Protein AF-A0A3D9GPX0-F1 (afdb_monomer)

Organism: NCBI:txid262006

Radius of gyration: 25.09 Å; Cα contacts (8 Å, |Δi|>4): 390; chains: 1; bounding box: 46×53×92 Å

Structure (mmCIF, N/CA/C/O backbone):
data_AF-A0A3D9GPX0-F1
#
_entry.id   AF-A0A3D9GPX0-F1
#
loop_
_atom_site.group_PDB
_atom_site.id
_atom_site.type_symbol
_atom_site.label_atom_id
_atom_site.label_alt_id
_atom_site.label_comp_id
_atom_site.label_asym_id
_atom_site.label_entity_id
_atom_site.label_seq_id
_atom_site.pdbx_PDB_ins_code
_atom_site.Cartn_x
_atom_site.Cartn_y
_atom_site.Cartn_z
_atom_site.occupancy
_atom_site.B_iso_or_equiv
_atom_site.auth_seq_id
_atom_site.auth_comp_id
_atom_site.auth_asym_id
_atom_site.auth_atom_id
_atom_site.pdbx_PDB_model_num
ATOM 1 N N . MET A 1 1 ? 17.347 -30.492 61.411 1.00 51.06 1 MET A N 1
ATOM 2 C CA . MET A 1 1 ? 16.318 -29.444 61.193 1.00 51.06 1 MET A CA 1
ATOM 3 C C . MET A 1 1 ? 16.738 -28.3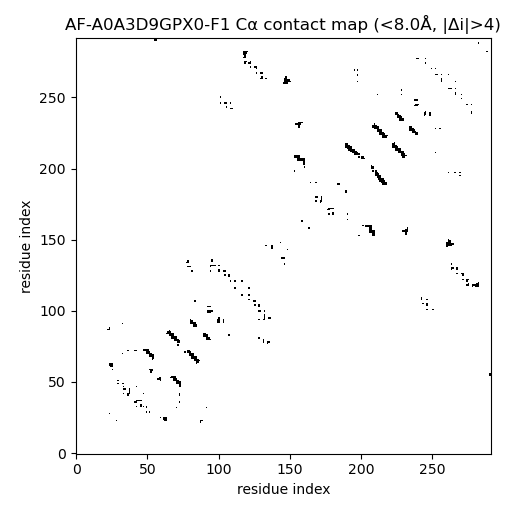78 60.176 1.00 51.06 1 MET A C 1
ATOM 5 O O . MET A 1 1 ? 15.926 -28.039 59.331 1.00 51.06 1 MET A O 1
ATOM 9 N N . ARG A 1 2 ? 17.998 -27.913 60.165 1.00 48.94 2 ARG A N 1
ATOM 10 C CA . ARG A 1 2 ? 18.495 -26.894 59.214 1.00 48.94 2 ARG A CA 1
ATOM 11 C C . ARG A 1 2 ? 18.436 -27.303 57.726 1.00 48.94 2 ARG A C 1
ATOM 13 O O . ARG A 1 2 ? 18.126 -26.471 56.885 1.00 48.94 2 ARG A O 1
ATOM 20 N N . ASN A 1 3 ? 18.632 -28.589 57.421 1.00 51.72 3 ASN A N 1
ATOM 21 C CA . ASN A 1 3 ? 18.597 -29.089 56.037 1.00 51.72 3 ASN A CA 1
ATOM 22 C C . ASN A 1 3 ? 17.173 -29.290 55.484 1.00 51.72 3 ASN A C 1
ATOM 24 O O . ASN A 1 3 ? 16.988 -29.265 54.275 1.00 51.72 3 ASN A O 1
ATOM 28 N N . VAL A 1 4 ? 16.163 -29.436 56.351 1.00 60.34 4 VAL A N 1
ATOM 29 C CA . VAL A 1 4 ? 14.755 -29.575 55.926 1.00 60.34 4 VAL A CA 1
ATOM 30 C C . VAL A 1 4 ? 14.172 -28.209 55.548 1.00 60.34 4 VAL A C 1
ATOM 32 O O . VAL A 1 4 ? 13.432 -28.101 54.578 1.00 60.34 4 VAL A O 1
ATOM 35 N N . LEU A 1 5 ? 14.580 -27.147 56.251 1.00 54.69 5 LEU A N 1
ATOM 36 C CA . LEU A 1 5 ? 14.163 -25.774 55.954 1.00 54.69 5 LEU A CA 1
ATOM 37 C C . LEU A 1 5 ? 14.708 -25.277 54.599 1.00 54.69 5 LEU A C 1
ATOM 39 O O . LEU A 1 5 ? 14.003 -24.601 53.859 1.00 54.69 5 LEU A O 1
ATOM 43 N N . LEU A 1 6 ? 15.943 -25.660 54.252 1.00 55.78 6 LEU A N 1
ATOM 44 C CA . LEU A 1 6 ? 16.579 -25.321 52.971 1.00 55.78 6 LEU A CA 1
ATOM 45 C C . LEU A 1 6 ? 15.892 -25.991 51.770 1.00 55.78 6 LEU A C 1
ATOM 47 O O . LEU A 1 6 ? 15.768 -25.371 50.718 1.00 55.78 6 LEU A O 1
ATOM 51 N N . LEU A 1 7 ? 15.394 -27.218 51.940 1.00 57.00 7 LEU A N 1
ATOM 52 C CA . LEU A 1 7 ? 14.657 -27.940 50.898 1.00 57.00 7 LEU A CA 1
ATOM 53 C C . LEU A 1 7 ? 13.274 -27.332 50.627 1.00 57.00 7 LEU A C 1
ATOM 55 O O . LEU A 1 7 ? 12.848 -27.287 49.479 1.00 57.00 7 LEU A O 1
ATOM 59 N N . ILE A 1 8 ? 12.601 -26.806 51.655 1.00 59.69 8 ILE A N 1
ATOM 60 C CA . ILE A 1 8 ? 11.295 -26.147 51.501 1.00 59.69 8 ILE A CA 1
ATOM 61 C C . ILE A 1 8 ? 11.438 -24.812 50.751 1.00 59.69 8 ILE A C 1
ATOM 63 O O . ILE A 1 8 ? 10.638 -24.532 49.867 1.00 59.69 8 ILE A O 1
ATOM 67 N N . ILE A 1 9 ? 12.488 -24.029 51.028 1.00 58.88 9 ILE A N 1
ATOM 68 C CA . ILE A 1 9 ? 12.735 -22.737 50.357 1.00 58.88 9 ILE A CA 1
ATOM 69 C C . ILE A 1 9 ? 13.106 -22.923 48.872 1.00 58.88 9 ILE A C 1
ATOM 71 O O . ILE A 1 9 ? 12.697 -22.125 48.034 1.00 58.88 9 ILE A O 1
ATOM 75 N N . LEU A 1 10 ? 13.824 -23.999 48.528 1.00 55.12 10 LEU A N 1
ATOM 76 C CA . LEU A 1 10 ? 14.151 -24.354 47.136 1.00 55.12 10 LEU A CA 1
ATOM 77 C C . LEU A 1 10 ? 12.957 -24.930 46.354 1.00 55.12 10 LEU A C 1
ATOM 79 O O . LEU A 1 10 ? 12.910 -24.827 45.128 1.00 55.12 10 LEU A O 1
ATOM 83 N N . LEU A 1 11 ? 11.983 -25.530 47.045 1.00 52.97 11 LEU A N 1
ATOM 84 C CA . LEU A 1 11 ? 10.751 -26.024 46.427 1.00 52.97 11 LEU A CA 1
ATOM 85 C C . LEU A 1 11 ? 9.731 -24.903 46.186 1.00 52.97 11 LEU A C 1
ATOM 87 O O . LEU A 1 11 ? 8.991 -24.970 45.207 1.00 52.97 11 LEU A O 1
ATOM 91 N N . THR A 1 12 ? 9.708 -23.850 47.009 1.00 53.69 12 THR A N 1
ATOM 92 C CA . THR A 1 12 ? 8.801 -22.710 46.792 1.00 53.69 12 THR A CA 1
ATOM 93 C C . THR A 1 12 ? 9.329 -21.678 45.793 1.00 53.69 12 THR A C 1
ATOM 95 O O . THR A 1 12 ? 8.528 -20.936 45.231 1.00 53.69 12 THR A O 1
ATOM 98 N N . SER A 1 13 ? 10.633 -21.655 45.492 1.00 48.34 13 SER A N 1
ATOM 99 C CA . SER A 1 13 ? 11.219 -20.736 44.500 1.00 48.34 13 SER A CA 1
ATOM 100 C C . SER A 1 13 ? 10.924 -21.095 43.036 1.00 48.34 13 SER A C 1
ATOM 102 O O . SER A 1 13 ? 11.226 -20.298 42.154 1.00 48.34 13 SER A O 1
ATOM 104 N N . ASN A 1 14 ? 10.325 -22.262 42.768 1.00 44.81 14 ASN A N 1
ATOM 105 C CA . ASN A 1 14 ? 9.859 -22.662 41.431 1.00 44.81 14 ASN A CA 1
ATOM 106 C C . ASN A 1 14 ? 8.365 -22.396 41.197 1.00 44.81 14 ASN A C 1
ATOM 108 O O . ASN A 1 14 ? 7.861 -22.668 40.110 1.00 44.81 14 ASN A O 1
ATOM 112 N N . PHE A 1 15 ? 7.658 -21.812 42.168 1.00 44.72 15 PHE A N 1
ATOM 113 C CA . PHE A 1 15 ? 6.409 -21.123 41.866 1.00 44.72 15 PHE A CA 1
ATOM 114 C C . PHE A 1 15 ? 6.764 -19.760 41.280 1.00 44.72 15 PHE A C 1
ATOM 116 O O . PHE A 1 15 ? 6.612 -18.719 41.919 1.00 44.72 15 PHE A O 1
ATOM 123 N N . SER A 1 16 ? 7.236 -19.763 40.032 1.00 40.22 16 SER A N 1
ATOM 124 C CA . SER A 1 16 ? 6.915 -18.656 39.146 1.00 40.22 16 SER A CA 1
ATOM 125 C C . SER A 1 16 ? 5.400 -18.542 39.216 1.00 40.22 16 SER A C 1
ATOM 127 O O . SER A 1 16 ? 4.694 -19.424 38.730 1.00 40.22 16 SER A O 1
ATOM 129 N N . PHE A 1 17 ? 4.904 -17.520 39.919 1.00 41.50 17 PHE A N 1
ATOM 130 C CA . PHE A 1 17 ? 3.541 -17.060 39.734 1.00 41.50 17 PHE A CA 1
ATOM 131 C C . PHE A 1 17 ? 3.381 -16.969 38.222 1.00 41.50 17 PHE A C 1
ATOM 133 O O . PHE A 1 17 ? 4.021 -16.137 37.577 1.00 41.50 17 PHE A O 1
ATOM 140 N N . CYS A 1 18 ? 2.623 -17.902 37.652 1.00 40.28 18 CYS A N 1
ATOM 141 C CA . CYS A 1 18 ? 2.103 -17.747 36.317 1.00 40.28 18 CYS A CA 1
ATOM 142 C C . CYS A 1 18 ? 1.223 -16.511 36.463 1.00 40.28 18 CYS A C 1
ATOM 144 O O . CYS A 1 18 ? 0.115 -16.592 36.986 1.00 40.28 18 CYS A O 1
ATOM 146 N N . GLN A 1 19 ? 1.789 -15.338 36.179 1.00 39.53 19 GLN A N 1
ATOM 147 C CA . GLN A 1 19 ? 1.001 -14.157 35.916 1.00 39.53 19 GLN A CA 1
ATOM 148 C C . GLN A 1 19 ? 0.174 -14.577 34.709 1.00 39.53 19 GLN A C 1
ATOM 150 O O . GLN A 1 19 ? 0.683 -14.601 33.588 1.00 39.53 19 GLN A O 1
ATOM 155 N N . GLU A 1 20 ? -1.051 -15.044 34.961 1.00 44.72 20 GLU A N 1
ATOM 156 C CA . GLU A 1 20 ? -2.069 -15.096 33.929 1.00 44.72 20 GLU A CA 1
ATOM 157 C C . GLU A 1 20 ? -2.062 -13.695 33.340 1.00 44.72 20 GLU A C 1
ATOM 159 O O . GLU A 1 20 ? -2.362 -12.714 34.022 1.00 44.72 20 GLU A O 1
ATOM 164 N N . THR A 1 21 ? -1.559 -13.590 32.114 1.00 57.44 21 THR A N 1
ATOM 165 C CA . THR A 1 21 ? -1.609 -12.341 31.377 1.00 57.44 21 THR A CA 1
ATOM 166 C C . THR A 1 21 ? -3.083 -12.004 31.289 1.00 57.44 21 THR A C 1
ATOM 168 O O . THR A 1 21 ? -3.866 -12.792 30.757 1.00 57.44 21 THR A O 1
ATOM 171 N N . GLU A 1 22 ? -3.475 -10.895 31.918 1.00 66.62 22 GLU A N 1
ATOM 172 C CA . GLU A 1 22 ? -4.870 -10.482 31.962 1.00 66.62 22 GLU A CA 1
ATOM 173 C C . GLU A 1 22 ? -5.411 -10.494 30.531 1.00 66.62 22 GLU A C 1
ATOM 175 O O . GLU A 1 22 ? -4.808 -9.936 29.608 1.00 66.62 22 GLU A O 1
ATOM 180 N N . LYS A 1 23 ? -6.486 -11.252 30.314 1.00 75.00 23 LYS A N 1
ATOM 181 C CA . LYS A 1 23 ? -7.016 -11.458 28.972 1.00 75.00 23 LYS A CA 1
ATOM 182 C C . LYS A 1 23 ? -7.513 -10.113 28.437 1.00 75.00 23 LYS A C 1
ATOM 184 O O . LYS A 1 23 ? -8.345 -9.475 29.076 1.00 75.00 23 LYS A O 1
ATOM 189 N N . LEU A 1 24 ? -7.036 -9.692 27.269 1.00 83.00 24 LEU A N 1
ATOM 190 C CA . LEU A 1 24 ? -7.489 -8.491 26.583 1.00 83.00 24 LEU A CA 1
ATOM 191 C C . LEU A 1 24 ? -8.995 -8.611 26.323 1.00 83.00 24 LEU A C 1
ATOM 193 O O . LEU A 1 24 ? -9.454 -9.499 25.599 1.00 83.00 24 LEU A O 1
ATOM 197 N N . THR A 1 25 ? -9.768 -7.712 26.924 1.00 86.25 25 THR A N 1
ATOM 198 C CA . THR A 1 25 ? -11.221 -7.654 26.761 1.00 86.25 25 THR A CA 1
ATOM 199 C C . THR A 1 25 ? -11.598 -6.547 25.784 1.00 86.25 25 THR A C 1
ATOM 201 O O . THR A 1 25 ? -10.845 -5.599 25.562 1.00 86.25 25 THR A O 1
ATOM 204 N N . VAL A 1 26 ? -12.801 -6.631 25.213 1.00 86.00 26 VAL A N 1
ATOM 205 C CA . VAL A 1 26 ? -13.345 -5.554 24.369 1.00 86.00 26 VAL A CA 1
ATOM 206 C C . VAL A 1 26 ? -13.406 -4.225 25.127 1.00 86.00 26 VAL A C 1
ATOM 208 O O . VAL A 1 26 ? -13.148 -3.176 24.542 1.00 86.00 26 VAL A O 1
ATOM 211 N N . GLU A 1 27 ? -13.750 -4.255 26.415 1.00 86.00 27 GLU A N 1
ATOM 212 C CA . GLU A 1 27 ? -13.875 -3.042 27.224 1.00 86.00 27 GLU A CA 1
ATOM 213 C C . GLU A 1 27 ? -12.513 -2.433 27.561 1.00 86.00 27 GLU A C 1
ATOM 215 O O . GLU A 1 27 ? -12.351 -1.226 27.389 1.00 86.00 27 GLU A O 1
ATOM 220 N N . SER A 1 28 ? -11.513 -3.242 27.937 1.00 87.69 28 SER A N 1
ATOM 221 C CA . SER A 1 28 ? -10.156 -2.725 28.153 1.00 87.69 28 SER A CA 1
ATOM 222 C C . SER A 1 28 ? -9.570 -2.145 26.867 1.00 87.69 28 SER A C 1
ATOM 224 O O . SER A 1 28 ? -9.041 -1.039 26.889 1.00 87.69 28 SER A O 1
ATOM 226 N N . LEU A 1 29 ? -9.779 -2.801 25.719 1.00 90.94 29 LEU A N 1
ATOM 227 C CA . LEU A 1 29 ? -9.374 -2.245 24.430 1.00 90.94 29 LEU A CA 1
ATOM 228 C C . LEU A 1 29 ? -10.078 -0.911 24.137 1.00 90.94 29 LEU A C 1
ATOM 230 O O . LEU A 1 29 ? -9.434 0.047 23.730 1.00 90.94 29 LEU A O 1
ATOM 234 N N . LYS A 1 30 ? -11.394 -0.799 24.349 1.00 90.12 30 LYS A N 1
ATOM 235 C CA . LYS A 1 30 ? -12.121 0.458 24.091 1.00 90.12 30 LYS A CA 1
ATOM 236 C C . LYS A 1 30 ? -11.592 1.636 24.905 1.00 90.12 30 LYS A C 1
ATOM 238 O O . LYS A 1 30 ? -11.635 2.748 24.384 1.00 90.12 30 LYS A O 1
ATOM 243 N N . LEU A 1 31 ? -11.132 1.416 26.137 1.00 89.62 31 LEU A N 1
ATOM 244 C CA . LEU A 1 31 ? -10.530 2.473 26.956 1.00 89.62 31 LEU A CA 1
ATOM 245 C C . LEU A 1 31 ? -9.262 3.022 26.289 1.00 89.62 31 LEU A C 1
ATOM 247 O O . LEU A 1 31 ? -9.175 4.225 26.057 1.00 89.62 31 LEU A O 1
ATOM 251 N N . GLU A 1 32 ? -8.368 2.140 25.850 1.00 92.25 32 GLU A N 1
ATOM 252 C CA . GLU A 1 32 ? -7.144 2.499 25.115 1.00 92.25 32 GLU A CA 1
ATOM 253 C C . GLU A 1 32 ? -7.465 3.249 23.807 1.00 92.25 32 GLU A C 1
ATOM 255 O O . GLU A 1 32 ? -6.863 4.269 23.466 1.00 92.25 32 GLU A O 1
ATOM 260 N N . LEU A 1 33 ? -8.498 2.803 23.081 1.00 92.88 33 LEU A N 1
ATOM 261 C CA . LEU A 1 33 ? -8.950 3.465 21.853 1.00 92.88 33 LEU A CA 1
ATOM 262 C C . LEU A 1 33 ? -9.541 4.862 22.116 1.00 92.88 33 LEU A C 1
ATOM 264 O O . LEU A 1 33 ? -9.393 5.759 21.284 1.00 92.88 33 LEU A O 1
ATOM 268 N N . VAL A 1 34 ? -10.227 5.067 23.246 1.00 90.38 34 VAL A N 1
ATOM 269 C CA . VAL A 1 34 ? -10.722 6.388 23.671 1.00 90.38 34 VAL A CA 1
ATOM 270 C C . VAL A 1 34 ? -9.550 7.329 23.924 1.00 90.38 34 VAL A C 1
ATOM 272 O O . VAL A 1 34 ? -9.576 8.461 23.437 1.00 90.38 34 VAL A O 1
ATOM 275 N N . GLU A 1 35 ? -8.528 6.872 24.645 1.00 91.00 35 GLU A N 1
ATOM 276 C CA . GLU A 1 35 ? -7.340 7.673 24.952 1.00 91.00 35 GLU A CA 1
ATOM 277 C C . GLU A 1 35 ? -6.617 8.108 23.678 1.00 91.00 35 GLU A C 1
ATOM 279 O O . GLU A 1 35 ? -6.377 9.304 23.485 1.00 91.00 35 GLU A O 1
ATOM 284 N N . PHE A 1 36 ? -6.412 7.183 22.739 1.00 91.81 36 PHE A N 1
ATOM 285 C CA . PHE A 1 36 ? -5.853 7.500 21.427 1.00 91.81 36 PHE A CA 1
ATOM 286 C C . PHE A 1 36 ? -6.678 8.567 20.683 1.00 91.81 36 PHE A C 1
ATOM 288 O O . PHE A 1 36 ? -6.142 9.555 20.178 1.00 91.81 36 PHE A O 1
ATOM 295 N N . LEU A 1 37 ? -8.008 8.427 20.632 1.00 88.62 37 LEU A N 1
ATOM 296 C CA . LEU A 1 37 ? -8.868 9.416 19.967 1.00 88.62 37 LEU A CA 1
ATOM 297 C C . LEU A 1 37 ? -8.853 10.783 20.668 1.00 88.62 37 LEU A C 1
ATOM 299 O O . LEU A 1 37 ? -9.050 11.804 20.000 1.00 88.62 37 LEU A O 1
ATOM 303 N N . MET A 1 38 ? -8.656 10.827 21.987 1.00 88.25 38 MET A N 1
ATOM 304 C CA . MET A 1 38 ? -8.476 12.076 22.731 1.00 88.25 38 MET A CA 1
ATOM 305 C C . MET A 1 38 ? -7.149 12.743 22.371 1.00 88.25 38 MET A C 1
ATOM 307 O O . MET A 1 38 ? -7.151 13.933 22.054 1.00 88.25 38 MET A O 1
ATOM 311 N N . GLU A 1 39 ? -6.048 11.988 22.332 1.00 89.75 39 GLU A N 1
ATOM 312 C CA . GLU A 1 39 ? -4.727 12.482 21.915 1.00 89.75 39 GLU A CA 1
ATOM 313 C C . GLU A 1 39 ? -4.777 13.083 20.502 1.00 89.75 39 GLU A C 1
ATOM 315 O O . GLU A 1 39 ? -4.270 14.178 20.250 1.00 89.75 39 GLU A O 1
ATOM 320 N N . LYS A 1 40 ? -5.487 12.422 19.580 1.00 85.88 40 LYS A N 1
ATOM 321 C CA . LYS A 1 40 ? -5.684 12.906 18.204 1.00 85.88 40 LYS A CA 1
ATOM 322 C C . LYS A 1 40 ? -6.747 14.002 18.070 1.00 85.88 40 LYS A C 1
ATOM 324 O O . LYS A 1 40 ? -7.101 14.371 16.948 1.00 85.88 40 LYS A O 1
ATOM 329 N N . ASN A 1 41 ? -7.272 14.530 19.179 1.00 84.94 41 ASN A N 1
ATOM 330 C CA . ASN A 1 41 ? -8.324 15.554 19.229 1.00 84.94 41 ASN A CA 1
ATOM 331 C C . ASN A 1 41 ? -9.608 15.184 18.453 1.00 84.94 41 ASN A C 1
ATOM 333 O O . ASN A 1 41 ? -10.356 16.056 18.004 1.00 84.94 41 ASN A O 1
ATOM 337 N N . GLN A 1 42 ? -9.887 13.888 18.295 1.00 81.94 42 GLN A N 1
ATOM 338 C CA . GLN A 1 42 ? -11.069 13.369 17.592 1.00 81.94 42 GLN A CA 1
ATOM 339 C C . GLN A 1 42 ? -12.304 13.329 18.499 1.00 81.94 42 GLN A C 1
ATOM 341 O O . GLN A 1 42 ? -13.448 13.415 18.036 1.00 81.94 42 GLN A O 1
ATOM 346 N N . ILE A 1 43 ? -12.084 13.238 19.812 1.00 82.25 43 ILE A N 1
ATOM 347 C CA . ILE A 1 43 ? -13.108 13.347 20.853 1.00 82.25 43 ILE A CA 1
ATOM 348 C C . ILE A 1 43 ? -12.632 14.282 21.969 1.00 82.25 43 ILE A C 1
ATOM 350 O O . ILE A 1 43 ? -11.442 14.481 22.163 1.00 82.25 43 ILE A O 1
ATOM 354 N N . ARG A 1 44 ? -13.583 14.891 22.690 1.00 77.69 44 ARG A N 1
ATOM 355 C CA . ARG A 1 44 ? -13.302 15.872 23.758 1.00 77.69 44 ARG A CA 1
ATOM 356 C C . ARG A 1 44 ? -13.367 15.289 25.170 1.00 77.69 44 ARG A C 1
ATOM 358 O O . ARG A 1 44 ? -12.962 15.951 26.114 1.00 77.69 44 ARG A O 1
ATOM 365 N N . SER A 1 45 ? -13.956 14.107 25.322 1.00 73.56 45 SER A N 1
ATOM 366 C CA . SER A 1 45 ? -14.117 13.445 26.613 1.00 73.56 45 SER A CA 1
ATOM 367 C C . SER A 1 45 ? -14.286 11.941 26.434 1.00 73.56 45 SER A C 1
ATOM 369 O O . SER A 1 45 ? -14.773 11.478 25.398 1.00 73.56 45 SER A O 1
ATOM 371 N N . ASN A 1 46 ? -13.931 11.207 27.484 1.00 69.19 46 ASN A N 1
ATOM 372 C CA . ASN A 1 46 ? -14.046 9.754 27.597 1.00 69.19 46 ASN A CA 1
ATOM 373 C C . ASN A 1 46 ? -15.495 9.229 27.609 1.00 69.19 46 ASN A C 1
ATOM 375 O O . ASN A 1 46 ? -15.727 8.047 27.392 1.00 69.19 46 ASN A O 1
ATOM 379 N N . ASN A 1 47 ? -16.488 10.106 27.782 1.00 61.34 47 ASN A N 1
ATOM 380 C CA . ASN A 1 47 ? -17.910 9.743 27.754 1.00 61.34 47 ASN A CA 1
ATOM 381 C C . ASN A 1 47 ? -18.442 9.421 26.343 1.00 61.34 47 ASN A C 1
ATOM 383 O O . ASN A 1 47 ? -19.628 9.119 26.181 1.00 61.34 47 ASN A O 1
ATOM 387 N N . LYS A 1 48 ? -17.614 9.533 25.295 1.00 63.81 48 LYS A N 1
ATOM 388 C CA . LYS A 1 48 ? -18.024 9.222 23.923 1.00 63.81 48 LYS A CA 1
ATOM 389 C C . LYS A 1 48 ? -17.889 7.733 23.623 1.00 63.81 48 LYS A C 1
ATOM 391 O O . LYS A 1 48 ? -16.855 7.124 23.860 1.00 63.81 48 LYS A O 1
ATOM 396 N N . ARG A 1 49 ? -18.938 7.164 23.022 1.00 71.44 49 ARG A N 1
ATOM 397 C CA . ARG A 1 49 ? -18.945 5.767 22.576 1.00 71.44 49 ARG A CA 1
ATOM 398 C C . ARG A 1 49 ? -17.999 5.589 21.387 1.00 71.44 49 ARG A C 1
ATOM 400 O O . ARG A 1 49 ? -18.248 6.135 20.308 1.00 71.44 49 ARG A O 1
ATOM 407 N N . VAL A 1 50 ? -16.954 4.789 21.582 1.00 83.75 50 VAL A N 1
ATOM 408 C CA . VAL A 1 50 ? -16.145 4.239 20.490 1.00 83.75 50 VAL A CA 1
ATOM 409 C C . VAL A 1 50 ? -16.925 3.102 19.845 1.00 83.75 50 VAL A C 1
ATOM 411 O O . VAL A 1 50 ? -17.367 2.170 20.518 1.00 83.75 50 VAL A O 1
ATOM 414 N N . SER A 1 51 ? -17.122 3.192 18.533 1.00 85.25 51 SER A N 1
ATOM 415 C CA . SER A 1 51 ? -17.574 2.048 17.746 1.00 85.25 51 SER A CA 1
ATOM 416 C C . SER A 1 51 ? -16.341 1.250 17.362 1.00 85.25 51 SER A C 1
ATOM 418 O O . SER A 1 51 ? -15.450 1.809 16.737 1.00 85.25 51 SER A O 1
ATOM 420 N N . LEU A 1 52 ? -16.320 -0.039 17.690 1.00 87.50 52 LEU A N 1
ATOM 421 C CA . LEU A 1 52 ? -15.300 -1.002 17.278 1.00 87.50 52 LEU A CA 1
ATOM 422 C C . LEU A 1 52 ? -15.987 -2.093 16.455 1.00 87.50 52 LEU A C 1
ATOM 424 O O . LEU A 1 52 ? -17.034 -2.597 16.868 1.00 87.50 52 LEU A O 1
ATOM 428 N N . ARG A 1 53 ? -15.445 -2.428 15.284 1.00 85.62 53 ARG A N 1
ATOM 429 C CA . ARG A 1 53 ? -15.994 -3.458 14.390 1.00 85.62 53 ARG A CA 1
ATOM 430 C C . ARG A 1 53 ? -14.867 -4.218 13.706 1.00 85.62 53 ARG A C 1
ATOM 432 O O . ARG A 1 53 ? -13.956 -3.589 13.176 1.00 85.62 53 ARG A O 1
ATOM 439 N N . GLY A 1 54 ? -14.947 -5.548 13.675 1.00 80.88 54 GLY A N 1
ATOM 440 C CA . GLY A 1 54 ? -14.080 -6.346 12.804 1.00 80.88 54 GLY A CA 1
ATOM 441 C C . GLY A 1 54 ? -14.395 -6.045 11.339 1.00 80.88 54 GLY A C 1
ATOM 442 O O . GLY A 1 54 ? -15.570 -5.915 10.987 1.00 80.88 54 GLY A O 1
ATOM 443 N N . ILE A 1 55 ? -13.373 -5.914 10.494 1.00 77.94 55 ILE A N 1
ATOM 444 C CA . ILE A 1 55 ? -13.546 -5.489 9.094 1.00 77.94 55 ILE A CA 1
ATOM 445 C C . ILE A 1 55 ? -14.360 -6.505 8.278 1.00 77.94 55 ILE A C 1
ATOM 447 O O . ILE A 1 55 ? -15.241 -6.101 7.523 1.00 77.94 55 ILE A O 1
ATOM 451 N N . HIS A 1 56 ? -14.127 -7.808 8.463 1.00 66.44 56 HIS A N 1
ATOM 452 C CA . HIS A 1 56 ? -14.784 -8.843 7.657 1.00 66.44 56 HIS A CA 1
ATOM 453 C C . HIS A 1 56 ? -16.085 -9.372 8.263 1.00 66.44 56 HIS A C 1
ATOM 455 O O . HIS A 1 56 ? -17.080 -9.516 7.556 1.00 66.44 56 HIS A O 1
ATOM 461 N N . LYS A 1 57 ? -16.131 -9.608 9.579 1.00 66.12 57 LYS A N 1
ATOM 462 C CA . LYS A 1 57 ? -17.350 -10.102 10.243 1.00 66.12 57 LYS A CA 1
ATOM 463 C C . LYS A 1 57 ? -18.351 -9.012 10.623 1.00 66.12 57 LYS A C 1
ATOM 465 O O . LYS A 1 57 ? -19.472 -9.343 11.008 1.00 66.12 57 LYS A O 1
ATOM 470 N N . ASN A 1 58 ? -17.976 -7.727 10.550 1.00 65.38 58 ASN A N 1
ATOM 471 C CA . ASN A 1 58 ? -18.785 -6.587 11.019 1.00 65.38 58 ASN A CA 1
ATOM 472 C C . ASN A 1 58 ? -19.350 -6.774 12.445 1.00 65.38 58 ASN A C 1
ATOM 474 O O . ASN A 1 58 ? -20.364 -6.178 12.816 1.00 65.38 58 ASN A O 1
ATOM 478 N N . ARG A 1 59 ? -18.697 -7.617 13.246 1.00 68.00 59 ARG A N 1
ATOM 479 C CA . ARG A 1 59 ? -19.072 -8.005 14.606 1.00 68.00 59 ARG A CA 1
ATOM 480 C C . ARG A 1 59 ? -17.817 -8.019 15.469 1.00 68.00 59 ARG A C 1
ATOM 482 O O . ARG A 1 59 ? -16.704 -8.104 14.952 1.00 68.00 59 ARG A O 1
ATOM 489 N N . VAL A 1 60 ? -18.015 -7.884 16.772 1.00 72.00 60 VAL A N 1
ATOM 490 C CA . VAL A 1 60 ? -16.973 -8.029 17.787 1.00 72.00 60 VAL A CA 1
ATOM 491 C C . VAL A 1 60 ? -17.546 -8.982 18.822 1.00 72.00 60 VAL A C 1
ATOM 493 O O . VAL A 1 60 ? -18.569 -8.669 19.430 1.00 72.00 60 VAL A O 1
ATOM 496 N N . ASP A 1 61 ? -16.936 -10.155 18.954 1.00 70.06 61 ASP A N 1
ATOM 497 C CA . ASP A 1 61 ? -17.274 -11.096 20.020 1.00 70.06 61 ASP A CA 1
ATOM 498 C C . ASP A 1 61 ? -16.699 -10.567 21.349 1.00 70.06 61 ASP A C 1
ATOM 500 O O . ASP A 1 61 ? -15.694 -9.856 21.345 1.00 70.06 61 ASP A O 1
ATOM 504 N N . GLU A 1 62 ? -17.303 -10.911 22.494 1.00 67.19 62 GLU A N 1
ATOM 505 C CA . GLU A 1 62 ? -16.795 -10.495 23.821 1.00 67.19 62 GLU A CA 1
ATOM 506 C C . GLU A 1 62 ? -15.331 -10.908 24.045 1.00 67.19 62 GLU A C 1
ATOM 508 O O . GLU A 1 62 ? -14.564 -10.202 24.699 1.00 67.19 62 GLU A O 1
ATOM 513 N N . ASN A 1 63 ? -14.935 -12.034 23.446 1.00 69.81 63 ASN A N 1
ATOM 514 C CA . ASN A 1 63 ? -13.546 -12.445 23.329 1.00 69.81 63 ASN A CA 1
ATOM 515 C C . ASN A 1 63 ? -12.984 -11.932 22.000 1.00 69.81 63 ASN A C 1
ATOM 517 O O . ASN A 1 63 ? -13.346 -12.450 20.941 1.00 69.81 63 ASN A O 1
ATOM 521 N N . LEU A 1 64 ? -12.083 -10.947 22.063 1.00 78.44 64 LEU A N 1
ATOM 522 C CA . LEU A 1 64 ? -11.399 -10.435 20.877 1.00 78.44 64 LEU A CA 1
ATOM 523 C C . LEU A 1 64 ? -10.592 -11.556 20.216 1.00 78.44 64 LEU A C 1
ATOM 525 O O . LEU A 1 64 ? -9.742 -12.188 20.844 1.00 78.44 64 LEU A O 1
ATOM 529 N N . LYS A 1 65 ? -10.875 -11.800 18.938 1.00 83.62 65 LYS A N 1
ATOM 530 C CA . LYS A 1 65 ? -10.109 -12.723 18.096 1.00 83.62 65 LYS A CA 1
ATOM 531 C C . LYS A 1 65 ? -8.955 -11.979 17.438 1.00 83.62 65 LYS A C 1
ATOM 533 O O . LYS A 1 65 ? -9.040 -10.764 17.243 1.00 83.62 65 LYS A O 1
ATOM 538 N N . ASN A 1 66 ? -7.917 -12.715 17.052 1.00 87.19 66 ASN A N 1
ATOM 539 C CA . ASN A 1 66 ? -6.846 -12.154 16.237 1.00 87.19 66 ASN A CA 1
ATOM 540 C C . ASN A 1 66 ? -7.442 -11.585 14.944 1.00 87.19 66 ASN A C 1
ATOM 542 O O . ASN A 1 66 ? -8.208 -12.264 14.257 1.00 87.19 66 ASN 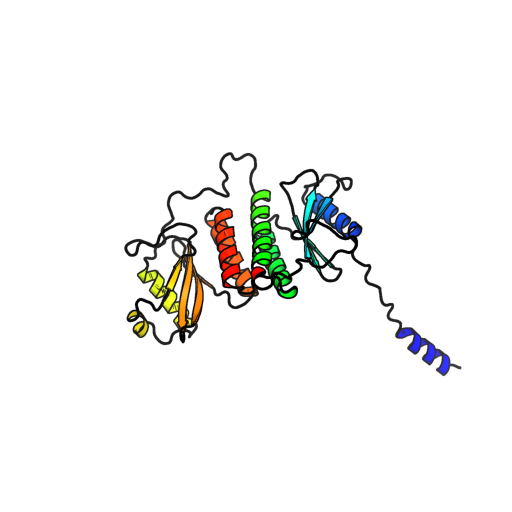A O 1
ATOM 546 N N . GLY A 1 67 ? -7.120 -10.337 14.626 1.00 88.62 67 GLY A N 1
ATOM 547 C CA . GLY A 1 67 ? -7.655 -9.681 13.441 1.00 88.62 67 GLY A CA 1
ATOM 548 C C . GLY A 1 67 ? -7.448 -8.177 13.434 1.00 88.62 67 GLY A C 1
ATOM 549 O O . GLY A 1 67 ? -6.951 -7.588 14.395 1.00 88.62 67 GLY A O 1
ATOM 550 N N . ILE A 1 68 ? -7.865 -7.557 12.332 1.00 90.62 68 ILE A N 1
ATOM 551 C CA . ILE A 1 68 ? -7.845 -6.105 12.174 1.00 90.62 68 ILE A CA 1
ATOM 552 C C . ILE A 1 68 ? -9.255 -5.561 12.371 1.00 90.62 68 ILE A C 1
ATOM 554 O O . ILE A 1 68 ? -10.223 -5.977 11.724 1.00 90.62 68 ILE A O 1
ATOM 558 N N . TYR A 1 69 ? -9.359 -4.595 13.271 1.00 90.88 69 TYR A N 1
ATOM 559 C CA . TYR A 1 69 ? -10.602 -3.941 13.626 1.00 90.88 69 TYR A CA 1
ATOM 560 C C . TYR A 1 69 ? -10.543 -2.477 13.226 1.00 90.88 69 TYR A C 1
ATOM 562 O O . TYR A 1 69 ? -9.512 -1.816 13.334 1.00 90.88 69 TYR A O 1
ATOM 570 N N . VAL A 1 70 ? -11.686 -1.961 12.796 1.00 89.94 70 VAL A N 1
ATOM 571 C CA . VAL A 1 70 ? -11.896 -0.536 12.578 1.00 89.94 70 VAL A CA 1
ATOM 572 C C . VAL A 1 70 ? -12.548 0.045 13.812 1.00 89.94 70 VAL A C 1
ATOM 574 O O . VAL A 1 70 ? -13.537 -0.496 14.319 1.00 89.94 70 VAL A O 1
ATOM 577 N N . PHE A 1 71 ? -12.041 1.190 14.248 1.00 90.56 71 PHE A N 1
ATOM 578 C CA . PHE A 1 71 ? -12.677 1.969 15.289 1.00 90.56 71 PHE A CA 1
ATOM 579 C C . PHE A 1 71 ? -12.839 3.432 14.901 1.00 90.56 71 PHE A C 1
ATOM 581 O O . PHE A 1 71 ? -12.080 3.988 14.110 1.00 90.56 71 PHE A O 1
ATOM 588 N N . ASN A 1 72 ? -13.876 4.063 15.436 1.00 85.38 72 ASN A N 1
ATOM 589 C CA . ASN A 1 72 ? -14.106 5.491 15.274 1.00 85.38 72 ASN A CA 1
ATOM 590 C C . ASN A 1 72 ? -14.877 6.064 16.459 1.00 85.38 72 ASN A C 1
ATOM 592 O O . ASN A 1 72 ? -15.495 5.349 17.255 1.00 85.38 72 ASN A O 1
ATOM 596 N N . ASN A 1 73 ? -14.877 7.392 16.537 1.00 80.94 73 ASN A N 1
ATOM 597 C CA . ASN A 1 73 ? -15.887 8.097 17.302 1.00 80.94 73 ASN A CA 1
ATOM 598 C C . ASN A 1 73 ? -17.244 7.822 16.635 1.00 80.94 73 ASN A C 1
ATOM 600 O O . ASN A 1 73 ? -17.453 8.223 15.489 1.00 80.94 73 ASN A O 1
ATOM 604 N N . GLY A 1 74 ? -18.173 7.170 17.341 1.00 66.62 74 GLY A N 1
ATOM 605 C CA . GLY A 1 74 ? -19.452 6.727 16.774 1.00 66.62 74 GLY A CA 1
ATOM 606 C C . GLY A 1 74 ? -20.322 7.841 16.169 1.00 66.62 74 GLY A C 1
ATOM 607 O O . GLY A 1 74 ? -21.283 7.543 15.468 1.00 66.62 74 GLY A O 1
ATOM 608 N N . SER A 1 75 ? -19.991 9.118 16.400 1.00 64.69 75 SER A N 1
ATOM 609 C CA . SER A 1 75 ? -20.648 10.274 15.776 1.00 64.69 75 SER A CA 1
ATOM 610 C C . SER A 1 75 ? -20.057 10.700 14.421 1.00 64.69 75 SER A C 1
ATOM 612 O O . SER A 1 75 ? -20.563 11.643 13.819 1.00 64.69 75 SER A O 1
ATOM 614 N N . THR A 1 76 ? -18.960 10.093 13.958 1.00 62.97 76 THR A N 1
ATOM 615 C CA . THR A 1 76 ? -18.253 10.487 12.729 1.00 62.97 76 THR A CA 1
ATOM 616 C C . THR A 1 76 ? -17.830 9.261 11.924 1.00 62.97 76 THR A C 1
ATOM 618 O O . THR A 1 76 ? -16.776 8.681 12.160 1.00 62.97 76 THR A O 1
ATOM 621 N N . HIS A 1 77 ? -18.618 8.901 10.910 1.00 60.34 77 HIS A N 1
ATOM 622 C CA . HIS A 1 77 ? -18.292 7.793 10.000 1.00 60.34 77 HIS A CA 1
ATOM 623 C C . HIS A 1 77 ? -17.087 8.077 9.082 1.00 60.34 77 HIS A C 1
ATOM 625 O O . HIS A 1 77 ? -16.529 7.156 8.494 1.00 60.34 77 HIS A O 1
ATOM 631 N N . ASN A 1 78 ? -16.678 9.345 8.961 1.00 58.31 78 ASN A N 1
ATOM 632 C CA . ASN A 1 78 ? -15.660 9.773 7.998 1.00 58.31 78 ASN A CA 1
ATOM 633 C C . ASN A 1 78 ? -14.218 9.672 8.515 1.00 58.31 78 ASN A C 1
ATOM 635 O O . ASN A 1 78 ? -13.296 9.713 7.705 1.00 58.31 78 ASN A O 1
ATOM 639 N N . LEU A 1 79 ? -14.022 9.540 9.830 1.00 72.50 79 LEU A N 1
ATOM 640 C CA . LEU A 1 79 ? -12.708 9.456 10.469 1.00 72.50 79 LEU A CA 1
ATOM 641 C C . LEU A 1 79 ? -12.664 8.147 11.242 1.00 72.50 79 LEU A C 1
ATOM 643 O O . LEU A 1 79 ? -13.293 8.009 12.288 1.00 72.50 79 LEU A O 1
ATOM 647 N N . SER A 1 80 ? -12.003 7.162 10.646 1.00 83.69 80 SER A N 1
ATOM 648 C CA . SER A 1 80 ? -11.818 5.839 11.229 1.00 83.69 80 SER A CA 1
ATOM 649 C C . SER A 1 80 ? -10.334 5.585 11.429 1.00 83.69 80 SER A C 1
ATOM 651 O O . SER A 1 80 ? -9.513 6.181 10.748 1.00 83.69 80 SER A O 1
ATOM 653 N N . PHE A 1 81 ? -10.003 4.725 12.371 1.00 90.19 81 PHE A N 1
ATOM 654 C CA . PHE A 1 81 ? -8.657 4.250 12.648 1.00 90.19 81 PHE A CA 1
ATOM 655 C C . PHE A 1 81 ? -8.704 2.729 12.733 1.00 90.19 81 PHE A C 1
ATOM 657 O O . PHE A 1 81 ? -9.784 2.125 12.703 1.00 90.19 81 PHE A O 1
ATOM 664 N N . PHE A 1 82 ? -7.535 2.112 12.815 1.00 93.88 82 PHE A N 1
ATOM 665 C CA . PHE A 1 82 ? -7.401 0.666 12.760 1.00 93.88 82 PHE A CA 1
ATOM 666 C C . PHE A 1 82 ? -6.607 0.175 13.956 1.00 93.88 82 PHE A C 1
ATOM 668 O O . PHE A 1 82 ? -5.699 0.853 14.430 1.00 93.88 82 PHE A O 1
ATOM 675 N N . VAL A 1 83 ? -6.956 -1.006 14.444 1.00 95.25 83 VAL A N 1
ATOM 676 C CA . VAL A 1 83 ? -6.215 -1.689 15.497 1.00 95.25 83 VAL A CA 1
ATOM 677 C C . VAL A 1 83 ? -6.051 -3.148 15.111 1.00 95.25 83 VAL A C 1
ATOM 679 O O . VAL A 1 83 ? -7.011 -3.801 14.694 1.00 95.25 83 VAL A O 1
ATOM 682 N N . ILE A 1 84 ? -4.826 -3.644 15.219 1.00 94.69 84 ILE A N 1
ATOM 683 C CA . ILE A 1 84 ? -4.513 -5.062 15.071 1.00 94.69 84 ILE A CA 1
ATOM 684 C C . ILE A 1 84 ? -4.579 -5.678 16.460 1.00 94.69 84 ILE A C 1
ATOM 686 O O . ILE A 1 84 ? -3.931 -5.176 17.374 1.00 94.69 84 ILE A O 1
ATOM 690 N N . VAL A 1 85 ? -5.348 -6.748 16.619 1.00 92.00 85 VAL A N 1
ATOM 691 C CA . VAL A 1 85 ? -5.321 -7.597 17.813 1.00 92.00 85 VAL A CA 1
ATOM 692 C C . VAL A 1 85 ? -4.589 -8.881 17.452 1.00 92.00 85 VAL A C 1
ATOM 694 O O . VAL A 1 85 ? -4.957 -9.542 16.480 1.00 92.00 85 VAL A O 1
ATOM 697 N N . ASP A 1 86 ? -3.568 -9.229 18.229 1.00 90.81 86 ASP A N 1
ATOM 698 C CA . ASP A 1 86 ? -2.767 -10.438 18.033 1.00 90.81 86 ASP A CA 1
ATOM 699 C C . ASP A 1 86 ? -2.326 -11.015 19.381 1.00 90.81 86 ASP A C 1
ATOM 701 O O . ASP A 1 86 ? -1.658 -10.342 20.167 1.00 90.81 86 ASP A O 1
ATOM 705 N N . ASN A 1 87 ? -2.708 -12.263 19.661 1.00 84.69 87 ASN A N 1
ATOM 706 C CA . ASN A 1 87 ? -2.249 -13.048 20.811 1.00 84.69 87 ASN A CA 1
ATOM 707 C C . ASN A 1 87 ? -2.314 -12.283 22.144 1.00 84.69 87 ASN A C 1
ATOM 709 O O . ASN A 1 87 ? -1.318 -12.149 22.852 1.00 84.69 87 ASN A O 1
ATOM 713 N N . ASN A 1 88 ? -3.507 -11.787 22.487 1.00 84.06 88 ASN A N 1
ATOM 714 C CA . ASN A 1 88 ? -3.774 -11.041 23.724 1.00 84.06 88 ASN A CA 1
ATOM 715 C C . ASN A 1 88 ? -3.074 -9.669 23.829 1.00 84.06 88 ASN A C 1
ATOM 717 O O . ASN A 1 88 ? -3.074 -9.055 24.892 1.00 84.06 88 ASN A O 1
ATOM 721 N N . SER A 1 89 ? -2.510 -9.174 22.728 1.00 90.19 89 SER A N 1
ATOM 722 C CA . SER A 1 89 ? -1.949 -7.831 22.594 1.00 90.19 89 SER A CA 1
ATOM 723 C C . SER A 1 89 ? -2.662 -7.057 21.485 1.00 90.19 89 SER A C 1
ATOM 725 O O . SER A 1 89 ? -3.403 -7.638 20.684 1.00 90.19 89 SER A O 1
ATOM 727 N N . PHE A 1 90 ? -2.465 -5.741 21.443 1.00 93.62 90 PHE A N 1
ATOM 728 C CA . PHE A 1 90 ? -2.999 -4.904 20.377 1.00 93.62 90 PHE A CA 1
ATOM 729 C C . PHE A 1 90 ? -1.980 -3.864 19.915 1.00 93.62 90 PHE A C 1
ATOM 731 O O . PHE A 1 90 ? -1.092 -3.463 20.665 1.00 93.62 90 PHE A O 1
ATOM 738 N N . ASN A 1 91 ? -2.134 -3.411 18.674 1.00 95.44 91 ASN A N 1
ATOM 739 C CA . ASN A 1 91 ? -1.356 -2.324 18.099 1.00 95.44 91 ASN A CA 1
ATOM 740 C C . ASN A 1 91 ? -2.280 -1.366 17.339 1.00 95.44 91 ASN A C 1
ATOM 742 O O . ASN A 1 91 ? -2.939 -1.766 16.374 1.00 95.44 91 ASN A O 1
ATOM 746 N N . ILE A 1 92 ? -2.357 -0.115 17.795 1.00 95.62 92 ILE A N 1
ATOM 747 C CA . ILE A 1 92 ? -3.149 0.933 17.145 1.00 95.62 92 ILE A CA 1
ATOM 748 C C . ILE A 1 92 ? -2.350 1.483 15.964 1.00 95.62 92 ILE A C 1
ATOM 750 O O . ILE A 1 92 ? -1.217 1.929 16.115 1.00 95.62 92 ILE A O 1
ATOM 754 N N . LEU A 1 93 ? -2.961 1.485 14.784 1.00 95.31 93 LEU A N 1
ATOM 755 C CA . LEU A 1 93 ? -2.347 1.966 13.554 1.00 95.31 93 LEU A CA 1
ATOM 756 C C . LEU A 1 93 ? -2.596 3.473 13.403 1.00 95.31 93 LEU A C 1
ATOM 758 O O . LEU A 1 93 ? -3.665 3.904 12.952 1.00 95.31 93 LEU A O 1
ATOM 762 N N . ASP A 1 94 ? -1.612 4.283 13.800 1.00 91.94 94 ASP A N 1
ATOM 763 C CA . ASP A 1 94 ? -1.662 5.739 13.646 1.00 91.94 94 ASP A CA 1
ATOM 764 C C . ASP A 1 94 ? -1.318 6.170 12.217 1.00 91.94 94 ASP A C 1
ATOM 766 O O . ASP A 1 94 ? -0.195 6.539 11.882 1.00 91.94 94 ASP A O 1
ATOM 770 N N . ILE A 1 95 ? -2.337 6.184 11.372 1.00 91.12 95 ILE A N 1
ATOM 771 C CA . ILE A 1 95 ? -2.257 6.646 9.985 1.00 91.12 95 ILE A CA 1
ATOM 772 C C . ILE A 1 95 ? -2.502 8.155 9.845 1.00 91.12 95 ILE A C 1
ATOM 774 O O . ILE A 1 95 ? -3.042 8.603 8.837 1.00 91.12 95 ILE A O 1
ATOM 778 N N . SER A 1 96 ? -2.186 8.968 10.855 1.00 87.44 96 SER A N 1
ATOM 779 C CA . SER A 1 96 ? -2.404 10.422 10.770 1.00 87.44 96 SER A CA 1
ATOM 780 C C . SER A 1 96 ? -1.342 11.130 9.919 1.00 87.44 96 SER A C 1
ATOM 782 O O . SER A 1 96 ? -1.611 12.192 9.361 1.00 87.44 96 SER A O 1
ATOM 784 N N . THR A 1 97 ? -0.144 10.551 9.792 1.00 89.81 97 THR A N 1
ATOM 785 C CA . THR A 1 97 ? 1.000 11.113 9.051 1.00 89.81 97 THR A CA 1
ATOM 786 C C . THR A 1 97 ? 1.439 10.186 7.914 1.00 89.81 97 THR A C 1
ATOM 788 O O . THR A 1 97 ? 1.086 9.010 7.912 1.00 89.81 97 THR A O 1
ATOM 791 N N . SER A 1 98 ? 2.206 10.707 6.943 1.00 90.38 98 SER A N 1
ATOM 792 C CA . SER A 1 98 ? 2.739 9.894 5.831 1.00 90.38 98 SER A CA 1
ATOM 793 C C . SER A 1 98 ? 3.616 8.750 6.363 1.00 90.38 98 SER A C 1
ATOM 795 O O . SER A 1 98 ? 3.402 7.593 6.013 1.00 90.38 98 SER A O 1
ATOM 797 N N . GLN A 1 99 ? 4.510 9.036 7.320 1.00 93.88 99 GLN A N 1
ATOM 798 C CA . GLN A 1 99 ? 5.308 7.996 7.976 1.00 93.88 99 GLN A CA 1
ATOM 799 C C . GLN A 1 99 ? 4.436 6.995 8.749 1.00 93.88 99 GLN A C 1
ATOM 801 O O . GLN A 1 99 ? 4.617 5.792 8.604 1.00 93.88 99 GLN A O 1
ATOM 806 N N . GLY A 1 100 ? 3.436 7.476 9.492 1.00 94.25 100 GLY A N 1
ATOM 807 C CA . GLY A 1 100 ? 2.510 6.608 10.219 1.00 94.25 100 GLY A CA 1
ATOM 808 C C . GLY A 1 100 ? 1.710 5.672 9.305 1.00 94.25 100 GLY A C 1
ATOM 809 O O . GLY A 1 100 ? 1.484 4.512 9.654 1.00 94.25 100 GLY A O 1
ATOM 810 N N . LEU A 1 101 ? 1.341 6.119 8.095 1.00 94.25 101 LEU A N 1
ATOM 811 C CA . LEU A 1 101 ? 0.755 5.253 7.066 1.00 94.25 101 LEU A CA 1
ATOM 812 C C . LEU A 1 101 ? 1.731 4.146 6.642 1.00 94.25 101 LEU A C 1
ATOM 814 O O . LEU A 1 101 ? 1.330 2.984 6.604 1.00 94.25 101 LEU A O 1
ATOM 818 N N . LYS A 1 102 ? 2.987 4.489 6.342 1.00 95.31 102 LYS A N 1
ATOM 819 C CA . LYS A 1 102 ? 4.018 3.522 5.925 1.00 95.31 102 LYS A CA 1
ATOM 820 C C . LYS A 1 102 ? 4.266 2.461 6.997 1.00 95.31 102 LYS A C 1
ATOM 822 O O . LYS A 1 102 ? 4.210 1.268 6.704 1.00 95.31 102 LYS A O 1
ATOM 827 N N . ASP A 1 103 ? 4.431 2.888 8.247 1.00 95.69 103 ASP A N 1
ATOM 828 C CA . ASP A 1 103 ? 4.641 1.992 9.390 1.00 95.69 103 ASP A CA 1
ATOM 829 C C . ASP A 1 103 ? 3.423 1.073 9.605 1.00 95.69 103 ASP A C 1
ATOM 831 O O . ASP A 1 103 ? 3.552 -0.126 9.878 1.00 95.69 103 ASP A O 1
ATOM 835 N N . SER A 1 104 ? 2.215 1.618 9.423 1.00 95.81 104 SER A N 1
ATOM 836 C CA . SER A 1 104 ? 0.962 0.864 9.532 1.00 95.81 104 SER A CA 1
ATOM 837 C C . SER A 1 104 ? 0.795 -0.164 8.413 1.00 95.81 104 SER A C 1
ATOM 839 O O . SER A 1 104 ? 0.328 -1.275 8.676 1.00 95.81 104 SER A O 1
ATOM 841 N N . ILE A 1 105 ? 1.186 0.169 7.180 1.00 95.44 105 ILE A N 1
ATOM 842 C CA . ILE A 1 105 ? 1.205 -0.761 6.041 1.00 95.44 105 ILE A CA 1
ATOM 843 C C . ILE A 1 105 ? 2.182 -1.900 6.315 1.00 95.44 105 ILE A C 1
ATOM 845 O O . ILE A 1 105 ? 1.798 -3.063 6.203 1.00 95.44 105 ILE A O 1
ATOM 849 N N . GLU A 1 106 ? 3.407 -1.594 6.743 1.00 95.19 106 GLU A N 1
ATOM 850 C CA . GLU A 1 106 ? 4.411 -2.610 7.065 1.00 95.19 106 GLU A CA 1
ATOM 851 C C . GLU A 1 106 ? 3.914 -3.567 8.155 1.00 95.19 106 GLU A C 1
ATOM 853 O O . GLU A 1 106 ? 3.979 -4.791 8.008 1.00 95.19 106 GLU A O 1
ATOM 858 N N . THR A 1 107 ? 3.369 -3.008 9.236 1.00 95.56 107 THR A N 1
ATOM 859 C CA . THR A 1 107 ? 2.804 -3.774 10.354 1.00 95.56 107 THR A CA 1
ATOM 860 C C . THR A 1 107 ? 1.654 -4.665 9.881 1.00 95.56 107 THR A C 1
ATOM 862 O O . THR A 1 107 ? 1.587 -5.843 10.235 1.00 95.56 107 THR A O 1
ATOM 865 N N . THR A 1 108 ? 0.781 -4.133 9.026 1.00 94.62 108 THR A N 1
ATOM 866 C CA . THR A 1 108 ? -0.366 -4.861 8.471 1.00 94.62 108 THR A CA 1
ATOM 867 C C . THR A 1 108 ? 0.070 -6.002 7.558 1.00 94.62 108 THR A C 1
ATOM 869 O O . THR A 1 108 ? -0.464 -7.101 7.675 1.00 94.62 108 THR A O 1
ATOM 872 N N . LEU A 1 109 ? 1.073 -5.795 6.700 1.00 93.69 109 LEU A N 1
ATOM 873 C CA . LEU A 1 109 ? 1.621 -6.848 5.837 1.00 93.69 109 LEU A CA 1
ATOM 874 C C . LEU A 1 109 ? 2.290 -7.963 6.650 1.00 93.69 109 LEU A C 1
ATOM 876 O O . LEU A 1 109 ? 2.106 -9.144 6.347 1.00 93.69 109 LEU A O 1
ATOM 880 N N . LYS A 1 110 ? 3.037 -7.613 7.708 1.00 93.06 110 LYS A N 1
ATOM 881 C CA . LYS A 1 110 ? 3.629 -8.596 8.634 1.00 93.06 110 LYS A CA 1
ATOM 882 C C . LYS A 1 110 ? 2.550 -9.432 9.321 1.00 93.06 110 LYS A C 1
ATOM 884 O O . LYS A 1 110 ? 2.680 -10.654 9.374 1.00 93.06 110 LYS A O 1
ATOM 889 N N . PHE A 1 111 ? 1.486 -8.787 9.794 1.00 92.56 111 PHE A N 1
ATOM 890 C CA . PHE A 1 111 ? 0.353 -9.463 10.420 1.00 92.56 111 PHE A CA 1
ATOM 891 C C . PHE A 1 111 ? -0.413 -10.356 9.433 1.00 92.56 111 PHE A C 1
ATOM 893 O O . PHE A 1 111 ? -0.638 -11.528 9.711 1.00 92.56 111 PHE A O 1
ATOM 900 N N . ALA A 1 112 ? -0.751 -9.851 8.244 1.00 91.31 112 ALA A N 1
ATOM 901 C CA . ALA A 1 112 ? -1.438 -10.630 7.214 1.00 91.31 112 ALA A CA 1
ATOM 902 C C . ALA A 1 112 ? -0.649 -11.892 6.836 1.00 91.31 112 ALA A C 1
ATOM 904 O O . ALA A 1 112 ? -1.215 -12.980 6.740 1.00 91.31 112 ALA A O 1
ATOM 905 N N . LYS A 1 113 ? 0.680 -11.774 6.719 1.00 89.12 113 LYS A N 1
ATOM 906 C CA . LYS A 1 113 ? 1.569 -12.914 6.477 1.00 89.12 113 LYS A CA 1
ATOM 907 C C . LYS A 1 113 ? 1.570 -13.915 7.635 1.00 89.12 113 LYS A C 1
ATOM 909 O O . LYS A 1 113 ? 1.510 -15.115 7.379 1.00 89.12 113 LYS A O 1
ATOM 914 N N . SER A 1 114 ? 1.649 -13.462 8.891 1.00 90.25 114 SER A N 1
ATOM 915 C CA . SER A 1 114 ? 1.671 -14.370 10.051 1.00 90.25 114 SER A CA 1
ATOM 916 C C . SER A 1 114 ? 0.353 -15.129 10.218 1.00 90.25 114 SER A C 1
ATOM 918 O O . SER A 1 114 ? 0.369 -16.313 10.551 1.00 90.25 114 SER A O 1
ATOM 920 N N . GLN A 1 115 ? -0.771 -14.480 9.907 1.00 87.69 115 GLN A N 1
ATOM 921 C CA . GLN A 1 115 ? -2.106 -15.078 9.945 1.00 87.69 115 GLN A CA 1
ATOM 922 C C . GLN A 1 115 ? -2.489 -15.827 8.657 1.00 87.69 115 GLN A C 1
ATOM 924 O O . GLN A 1 115 ? -3.583 -16.386 8.595 1.00 87.69 115 GLN A O 1
ATOM 929 N N . LYS A 1 116 ? -1.609 -15.861 7.644 1.00 87.62 116 LYS A N 1
ATOM 930 C CA . LYS A 1 116 ? -1.855 -16.478 6.326 1.00 87.62 116 LYS A CA 1
ATOM 931 C C . LYS A 1 116 ? -3.134 -15.964 5.658 1.00 87.62 116 LYS A C 1
ATOM 933 O O . LYS A 1 116 ? -3.971 -16.735 5.193 1.00 87.62 116 LYS A O 1
ATOM 938 N N . TYR A 1 117 ? -3.318 -14.650 5.667 1.00 87.19 117 TYR A N 1
ATOM 939 C CA . TYR A 1 117 ? -4.420 -14.028 4.947 1.00 87.19 117 TYR A CA 1
ATOM 940 C C . TYR A 1 117 ? -4.192 -14.106 3.442 1.00 87.19 117 TYR A C 1
ATOM 942 O O . TYR A 1 117 ? -3.077 -13.911 2.963 1.00 87.19 117 TYR A O 1
ATOM 950 N N . CYS A 1 118 ? -5.279 -14.354 2.715 1.00 88.12 118 CYS A N 1
ATOM 951 C CA . CYS A 1 118 ? -5.269 -14.371 1.262 1.00 88.12 118 CYS A CA 1
ATOM 952 C C . CYS A 1 118 ? -5.010 -12.973 0.674 1.00 88.12 118 CYS A C 1
ATOM 954 O O . CYS A 1 118 ? -5.071 -11.940 1.364 1.00 88.12 118 CYS A O 1
ATOM 956 N N . THR A 1 119 ? -4.776 -12.943 -0.633 1.00 90.44 119 THR A N 1
ATOM 957 C CA . THR A 1 119 ? -4.514 -11.729 -1.408 1.00 90.44 119 THR A CA 1
ATOM 958 C C . THR A 1 119 ? -5.620 -10.687 -1.267 1.00 90.44 119 THR A C 1
ATOM 960 O O . THR A 1 119 ? -5.321 -9.530 -0.973 1.00 90.44 119 THR A O 1
ATOM 963 N N . GLU A 1 120 ? -6.891 -11.072 -1.397 1.00 89.62 120 GLU A N 1
ATOM 964 C CA . GLU A 1 120 ? -8.025 -10.137 -1.393 1.00 89.62 120 GLU A CA 1
ATOM 965 C C . GLU A 1 120 ? -8.212 -9.456 -0.033 1.00 89.62 120 GLU A C 1
ATOM 967 O O . GLU A 1 120 ? -8.493 -8.260 0.036 1.00 89.62 120 GLU A O 1
ATOM 972 N N . ILE A 1 121 ? -8.017 -10.201 1.058 1.00 88.44 121 ILE A N 1
ATOM 973 C CA . ILE A 1 121 ? -8.051 -9.655 2.423 1.00 88.44 121 ILE A CA 1
ATOM 974 C C . ILE A 1 121 ? -6.921 -8.644 2.605 1.00 88.44 121 ILE A C 1
ATOM 976 O O . ILE A 1 121 ? -7.131 -7.542 3.114 1.00 88.44 121 ILE A O 1
ATOM 980 N N . THR A 1 122 ? -5.714 -9.016 2.177 1.00 91.94 122 THR A N 1
ATOM 981 C CA . THR A 1 122 ? -4.533 -8.158 2.295 1.00 91.94 122 THR A CA 1
ATOM 982 C C . THR A 1 122 ? -4.724 -6.865 1.500 1.00 91.94 122 THR A C 1
ATOM 984 O O . THR A 1 122 ? -4.479 -5.781 2.031 1.00 91.94 122 THR A O 1
ATOM 987 N N . GLN A 1 123 ? -5.230 -6.955 0.267 1.00 92.38 123 GLN A N 1
ATOM 988 C CA . GLN A 1 123 ? -5.582 -5.800 -0.561 1.00 92.38 123 GLN A CA 1
ATOM 989 C C . GLN A 1 123 ? -6.626 -4.906 0.122 1.00 92.38 123 GLN A C 1
ATOM 991 O O . GLN A 1 123 ? -6.380 -3.711 0.270 1.00 92.38 123 GLN A O 1
ATOM 996 N N . ASP A 1 124 ? -7.746 -5.463 0.606 1.00 90.12 124 ASP A N 1
ATOM 997 C CA . ASP A 1 124 ? -8.806 -4.684 1.270 1.00 90.12 124 ASP A CA 1
ATOM 998 C C . ASP A 1 124 ? -8.269 -3.916 2.490 1.00 90.12 124 ASP A C 1
ATOM 1000 O O . ASP A 1 124 ? -8.571 -2.732 2.665 1.00 90.12 124 ASP A O 1
ATOM 1004 N N . TYR A 1 125 ? -7.410 -4.534 3.307 1.00 91.50 125 TYR A N 1
ATOM 1005 C CA . TYR A 1 125 ? -6.793 -3.852 4.445 1.00 91.50 125 TYR A CA 1
ATOM 1006 C C . TYR A 1 125 ? -5.881 -2.699 4.037 1.00 91.50 125 TYR A C 1
ATOM 1008 O O . TYR A 1 125 ? -6.040 -1.587 4.553 1.00 91.50 125 TYR A O 1
ATOM 1016 N N . ILE A 1 126 ? -4.952 -2.931 3.110 1.00 93.94 126 ILE A N 1
ATOM 1017 C CA . ILE A 1 126 ? -4.013 -1.891 2.676 1.00 93.94 126 ILE A CA 1
ATOM 1018 C C . ILE A 1 126 ? -4.761 -0.733 2.006 1.00 93.94 126 ILE A C 1
ATOM 1020 O O . ILE A 1 126 ? -4.533 0.432 2.348 1.00 93.94 126 ILE A O 1
ATOM 1024 N N . SER A 1 127 ? -5.734 -1.023 1.146 1.00 90.94 127 SER A N 1
ATOM 1025 C CA . SER A 1 127 ? -6.551 -0.002 0.483 1.00 90.94 127 SER A CA 1
ATOM 1026 C C . SER A 1 127 ? -7.377 0.825 1.458 1.00 90.94 127 SER A C 1
ATOM 1028 O O . SER A 1 127 ? -7.514 2.040 1.284 1.00 90.94 127 SER A O 1
ATOM 1030 N N . ARG A 1 128 ? -7.892 0.214 2.532 1.00 90.00 128 ARG A N 1
ATOM 1031 C CA . ARG A 1 128 ? -8.583 0.943 3.604 1.00 90.00 128 ARG A CA 1
ATOM 1032 C C . ARG A 1 128 ? -7.647 1.877 4.363 1.00 90.00 128 ARG A C 1
ATOM 1034 O O . ARG A 1 128 ? -8.057 3.010 4.616 1.00 90.00 128 ARG A O 1
ATOM 1041 N N . LEU A 1 129 ? -6.426 1.451 4.700 1.00 92.44 129 LEU A N 1
ATOM 1042 C CA . LEU A 1 129 ? -5.437 2.311 5.369 1.00 92.44 129 LEU A CA 1
ATOM 1043 C C . LEU A 1 129 ? -5.126 3.543 4.519 1.00 92.44 129 LEU A C 1
ATOM 1045 O O . LEU A 1 129 ? -5.274 4.672 4.988 1.00 92.44 129 LEU A O 1
ATOM 1049 N N . ILE A 1 130 ? -4.800 3.322 3.245 1.00 90.38 130 ILE A N 1
ATOM 1050 C CA . ILE A 1 130 ? -4.511 4.377 2.270 1.00 90.38 130 ILE A CA 1
ATOM 1051 C C . ILE A 1 130 ? -5.718 5.316 2.146 1.00 90.38 130 ILE A C 1
ATOM 1053 O O . ILE A 1 130 ? -5.614 6.524 2.370 1.00 90.38 130 ILE A O 1
ATOM 1057 N N . GLY A 1 131 ? -6.903 4.773 1.861 1.00 86.50 131 GLY A N 1
ATOM 1058 C CA . GLY A 1 131 ? -8.119 5.562 1.668 1.00 86.50 131 GLY A CA 1
ATOM 1059 C C . GLY A 1 131 ? -8.558 6.339 2.914 1.00 86.50 131 GLY A C 1
ATOM 1060 O O . GLY A 1 131 ? -9.181 7.396 2.804 1.00 86.50 131 GLY A O 1
ATOM 1061 N N . VAL A 1 132 ? -8.266 5.851 4.119 1.00 87.00 132 VAL A N 1
ATOM 1062 C CA . VAL A 1 132 ? -8.517 6.601 5.355 1.00 87.00 132 VAL A CA 1
ATOM 1063 C C . VAL A 1 132 ? -7.463 7.683 5.579 1.00 87.00 132 VAL A C 1
ATOM 1065 O O . VAL A 1 132 ? -7.862 8.813 5.855 1.00 87.00 132 VAL A O 1
ATOM 1068 N N . TYR A 1 133 ? -6.170 7.398 5.403 1.00 88.38 133 TYR A N 1
ATOM 1069 C CA . TYR A 1 133 ? -5.095 8.393 5.522 1.00 88.38 133 TYR A CA 1
ATOM 1070 C C . TYR A 1 133 ? -5.389 9.634 4.670 1.00 88.38 133 TYR A C 1
ATOM 1072 O O . TYR A 1 133 ? -5.377 10.764 5.167 1.00 88.38 133 TYR A O 1
ATOM 1080 N N . TYR A 1 134 ? -5.763 9.430 3.404 1.00 81.69 134 TYR A N 1
ATOM 1081 C CA . TYR A 1 134 ? -6.089 10.537 2.507 1.00 81.69 134 TYR A CA 1
ATOM 1082 C C . TYR A 1 134 ? -7.366 11.283 2.897 1.00 81.69 134 TYR A C 1
ATOM 1084 O O . TYR A 1 134 ? -7.464 12.483 2.642 1.00 81.69 134 TYR A O 1
ATOM 1092 N N . ARG A 1 135 ? -8.338 10.615 3.531 1.00 79.75 135 ARG A N 1
ATOM 1093 C CA . ARG A 1 135 ? -9.542 11.269 4.070 1.00 79.75 135 ARG A CA 1
ATOM 1094 C C . ARG A 1 135 ? -9.240 12.104 5.308 1.00 79.75 135 ARG A C 1
ATOM 1096 O O . ARG A 1 135 ? -9.750 13.218 5.391 1.00 79.75 135 ARG A O 1
ATOM 1103 N N . ILE A 1 136 ? -8.414 11.599 6.228 1.00 78.31 136 ILE A N 1
ATOM 1104 C CA . ILE A 1 136 ? -7.954 12.334 7.419 1.00 78.31 136 ILE A CA 1
ATOM 1105 C C . ILE A 1 136 ? -7.225 13.611 6.990 1.00 78.31 136 ILE A C 1
ATOM 1107 O O . ILE A 1 136 ? -7.492 14.689 7.516 1.00 78.31 136 ILE A O 1
ATOM 1111 N N . ASN A 1 137 ? -6.358 13.500 5.982 1.00 75.25 137 A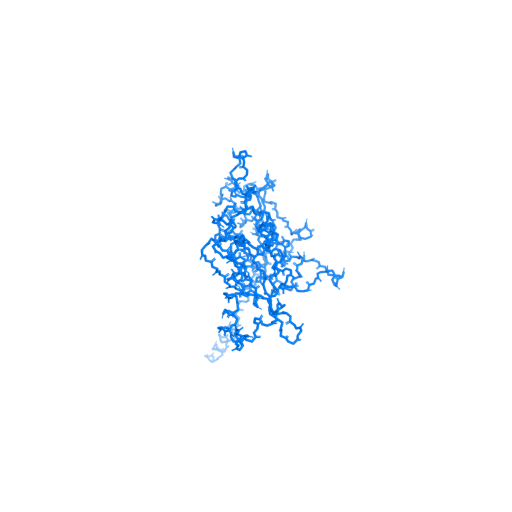SN A N 1
ATOM 1112 C CA . ASN A 1 137 ? -5.517 14.597 5.507 1.00 75.25 137 ASN A CA 1
ATOM 1113 C C . ASN A 1 137 ? -6.169 15.468 4.416 1.00 75.25 137 ASN A C 1
ATOM 1115 O O . ASN A 1 137 ? -5.555 16.407 3.903 1.00 75.25 137 ASN A O 1
ATOM 1119 N N . LYS A 1 138 ? -7.435 15.215 4.060 1.00 72.12 138 LYS A N 1
ATOM 1120 C CA . LYS A 1 138 ? -8.174 16.057 3.113 1.00 72.12 138 LYS A CA 1
ATOM 1121 C C . LYS A 1 138 ? -8.598 17.359 3.786 1.00 72.12 138 LYS A C 1
ATOM 1123 O O . LYS A 1 138 ? -9.250 17.350 4.824 1.00 72.12 138 LYS A O 1
ATOM 1128 N N . ASN A 1 139 ? -8.324 18.501 3.150 1.00 62.44 139 ASN A N 1
ATOM 1129 C CA . ASN A 1 139 ? -8.881 19.778 3.599 1.00 62.44 139 ASN A CA 1
ATOM 1130 C C . ASN A 1 139 ? -10.365 19.881 3.183 1.00 62.44 139 ASN A C 1
ATOM 1132 O O . ASN A 1 139 ? -10.638 20.074 1.995 1.00 62.44 139 ASN A O 1
ATOM 1136 N N . PRO A 1 140 ? -11.331 19.841 4.123 1.00 56.56 140 PRO A N 1
ATOM 1137 C CA . PRO A 1 140 ? -12.759 19.815 3.798 1.00 56.56 140 PRO A CA 1
ATOM 1138 C C . PRO A 1 140 ? -13.279 21.131 3.197 1.00 56.56 140 PRO A C 1
ATOM 1140 O O . PRO A 1 140 ? -14.396 21.174 2.692 1.00 56.56 140 PRO A O 1
ATOM 1143 N N . ARG A 1 141 ? -12.496 22.219 3.252 1.00 53.06 141 ARG A N 1
ATOM 1144 C CA . ARG A 1 141 ? -12.873 23.541 2.722 1.00 53.06 141 ARG A CA 1
ATOM 1145 C C . ARG A 1 141 ? -12.426 23.777 1.279 1.00 53.06 141 ARG A C 1
ATOM 1147 O O . ARG A 1 141 ? -12.800 24.792 0.695 1.00 53.06 141 ARG A O 1
ATOM 1154 N N . ARG A 1 142 ? -11.617 22.890 0.691 1.00 57.34 142 ARG A N 1
ATOM 1155 C CA . ARG A 1 142 ? -11.195 23.014 -0.712 1.00 57.34 142 ARG A CA 1
ATOM 1156 C C . ARG A 1 142 ? -12.234 22.335 -1.611 1.00 57.34 142 ARG A C 1
ATOM 1158 O O . ARG A 1 142 ? -12.474 21.143 -1.476 1.00 57.34 142 ARG A O 1
ATOM 1165 N N . ARG A 1 143 ? -12.862 23.109 -2.513 1.00 52.22 143 ARG A N 1
ATOM 1166 C CA . ARG A 1 143 ? -13.797 22.589 -3.537 1.00 52.22 143 ARG A CA 1
ATOM 1167 C C . ARG A 1 143 ? -13.111 21.627 -4.512 1.00 52.22 143 ARG A C 1
ATOM 1169 O O . ARG A 1 143 ? -13.749 20.684 -4.961 1.00 52.22 143 ARG A O 1
ATOM 1176 N N . ASN A 1 144 ? -11.828 21.860 -4.791 1.00 54.50 144 ASN A N 1
ATOM 1177 C CA . ASN A 1 144 ? -10.991 20.948 -5.560 1.00 54.50 144 ASN A CA 1
ATOM 1178 C C . ASN A 1 144 ? -10.310 19.982 -4.596 1.00 54.50 144 ASN A C 1
ATOM 1180 O O . ASN A 1 144 ? -9.652 20.405 -3.636 1.00 54.50 144 ASN A O 1
ATOM 1184 N N . ASP A 1 145 ? -10.497 18.691 -4.843 1.00 56.97 145 ASP A N 1
ATOM 1185 C CA . ASP A 1 145 ? -9.786 17.657 -4.116 1.00 56.97 145 ASP A CA 1
ATOM 1186 C C . ASP A 1 145 ? -8.333 17.642 -4.584 1.00 56.97 145 ASP A C 1
ATOM 1188 O O . ASP A 1 145 ? -8.012 16.982 -5.565 1.00 56.97 145 ASP A O 1
ATOM 1192 N N . LYS A 1 146 ? -7.449 18.360 -3.882 1.00 52.47 146 LYS A N 1
ATOM 1193 C CA . LYS A 1 146 ? -6.007 18.311 -4.169 1.00 52.47 146 LYS A CA 1
ATOM 1194 C C . LYS A 1 146 ? -5.435 16.887 -4.117 1.00 52.47 146 LYS A C 1
ATOM 1196 O O . LYS A 1 146 ? -4.373 16.659 -4.674 1.00 52.47 146 LYS A O 1
ATOM 1201 N N . ASN A 1 147 ? -6.141 15.942 -3.486 1.00 55.06 147 ASN A N 1
ATOM 1202 C CA . ASN A 1 147 ? -5.741 14.539 -3.389 1.00 55.06 147 ASN A CA 1
ATOM 1203 C C . ASN A 1 147 ? -6.299 13.688 -4.550 1.00 55.06 147 ASN A C 1
ATOM 1205 O O . ASN A 1 147 ? -6.154 12.463 -4.536 1.00 55.06 147 ASN A O 1
ATOM 1209 N N . CYS A 1 148 ? -6.974 14.303 -5.528 1.00 59.44 148 CYS A N 1
ATOM 1210 C CA . CYS A 1 148 ? -7.368 13.679 -6.789 1.00 59.44 148 CYS A CA 1
ATOM 1211 C C . CYS A 1 148 ? -7.516 14.718 -7.916 1.00 59.44 148 CYS A C 1
ATOM 1213 O O . CYS A 1 148 ? -8.537 14.789 -8.602 1.00 59.44 148 CYS A O 1
ATOM 1215 N N . GLU A 1 149 ? -6.486 15.540 -8.114 1.00 53.69 149 GLU A N 1
ATOM 1216 C CA . GLU A 1 149 ? -6.333 16.273 -9.367 1.00 53.69 149 GLU A CA 1
ATOM 1217 C C . GLU A 1 149 ? -5.631 15.322 -10.340 1.00 53.69 149 GLU A C 1
ATOM 1219 O O . GLU A 1 149 ? -4.434 15.070 -10.231 1.00 53.69 149 GLU A O 1
ATOM 1224 N N . PHE A 1 150 ? -6.385 14.723 -11.266 1.00 55.03 150 PHE A N 1
ATOM 1225 C CA . PHE A 1 150 ? -5.742 14.115 -12.424 1.00 55.03 150 PHE A CA 1
ATOM 1226 C C . PHE A 1 150 ? -5.043 15.255 -13.168 1.00 55.03 150 PHE A C 1
ATOM 1228 O O . PHE A 1 150 ? -5.717 16.155 -13.680 1.00 55.03 150 PHE A O 1
ATOM 1235 N N . GLU A 1 151 ? -3.711 15.252 -13.220 1.00 51.59 151 GLU A N 1
ATOM 1236 C CA . GLU A 1 151 ? -3.003 16.054 -14.206 1.00 51.59 151 GLU A CA 1
ATOM 1237 C C . GLU A 1 151 ? -3.549 15.604 -15.565 1.00 51.59 151 GLU A C 1
ATOM 1239 O O . GLU A 1 151 ? -3.277 14.508 -16.046 1.00 51.59 151 GLU A O 1
ATOM 1244 N N . LEU A 1 152 ? -4.383 16.448 -16.182 1.00 52.91 152 LEU A N 1
ATOM 1245 C CA . LEU A 1 152 ? -5.004 16.172 -17.484 1.00 52.91 152 LEU A CA 1
ATOM 1246 C C . LEU A 1 152 ? -3.956 15.921 -18.583 1.00 52.91 152 LEU A C 1
ATOM 1248 O O . LEU A 1 152 ? -4.306 15.488 -19.679 1.00 52.91 152 LEU A O 1
ATOM 1252 N N . LYS A 1 153 ? -2.682 16.231 -18.308 1.00 64.62 153 LYS A N 1
ATOM 1253 C CA . LYS A 1 153 ? -1.543 15.982 -19.181 1.00 64.62 153 LYS A CA 1
ATOM 1254 C C . LYS A 1 153 ? -0.474 15.200 -18.414 1.00 64.62 153 LYS A C 1
ATOM 1256 O O . LYS A 1 153 ? 0.022 15.719 -17.419 1.00 64.62 153 LYS A O 1
ATOM 1261 N N . PRO A 1 154 ? -0.082 14.013 -18.892 1.00 69.81 154 PRO A N 1
ATOM 1262 C CA . PRO A 1 154 ? 0.962 13.228 -18.255 1.00 69.81 154 PRO A CA 1
ATOM 1263 C C . PRO A 1 154 ? 2.305 13.956 -18.317 1.00 69.81 154 PRO A C 1
ATOM 1265 O O . PRO A 1 154 ? 2.691 14.491 -19.367 1.00 69.81 154 PRO A O 1
ATOM 1268 N N . ARG A 1 155 ? 3.041 13.945 -17.202 1.00 77.75 155 ARG A N 1
ATOM 1269 C CA . ARG A 1 155 ? 4.437 14.388 -17.185 1.00 77.75 155 ARG A CA 1
ATOM 1270 C C . ARG A 1 155 ? 5.291 13.425 -17.984 1.00 77.75 155 ARG A C 1
ATOM 1272 O O . ARG A 1 155 ? 5.138 12.209 -17.898 1.00 77.75 155 ARG A O 1
ATOM 1279 N N . LYS A 1 156 ? 6.183 13.990 -18.789 1.00 83.12 156 LYS A N 1
ATOM 1280 C CA . LYS A 1 156 ? 7.112 13.231 -19.617 1.00 83.12 156 LYS A CA 1
ATOM 1281 C C . LYS A 1 156 ? 8.459 13.170 -18.920 1.00 83.12 156 LYS A C 1
ATOM 1283 O O . LYS A 1 156 ? 8.979 14.204 -18.509 1.00 83.12 156 LYS A O 1
ATOM 1288 N N . SER A 1 157 ? 9.028 11.977 -18.860 1.00 84.44 157 SER A N 1
ATOM 1289 C CA . SER A 1 157 ? 10.414 11.792 -18.460 1.00 84.44 157 SER A CA 1
ATOM 1290 C C . SER A 1 157 ? 11.380 12.308 -19.529 1.00 84.44 157 SER A C 1
ATOM 1292 O O . SER A 1 157 ? 11.004 12.646 -20.654 1.00 84.44 157 SER A O 1
ATOM 1294 N N . THR A 1 158 ? 12.659 12.364 -19.193 1.00 87.75 158 THR A N 1
ATOM 1295 C CA . THR A 1 158 ? 13.755 12.599 -20.139 1.00 87.75 158 THR A CA 1
ATOM 1296 C C . THR A 1 158 ? 14.100 11.348 -20.945 1.00 87.75 158 THR A C 1
ATOM 1298 O O . THR A 1 158 ? 14.795 11.466 -21.952 1.00 87.75 158 THR A O 1
ATOM 1301 N N . TYR A 1 159 ? 13.572 10.185 -20.558 1.00 84.38 159 TYR A N 1
ATOM 1302 C CA . TYR A 1 159 ? 13.838 8.897 -21.184 1.00 84.38 159 TYR A CA 1
ATOM 1303 C C . TYR A 1 159 ? 12.887 8.647 -22.357 1.00 84.38 159 TYR A C 1
ATOM 1305 O O . TYR A 1 159 ? 11.673 8.819 -22.252 1.00 84.38 159 TYR A O 1
ATOM 1313 N N . ASP A 1 160 ? 13.423 8.209 -23.491 1.00 83.06 160 ASP A N 1
ATOM 1314 C CA . ASP A 1 160 ? 12.633 7.472 -24.477 1.00 83.06 160 ASP A CA 1
ATOM 1315 C C . ASP A 1 160 ? 12.603 5.977 -24.121 1.00 83.06 160 ASP A C 1
ATOM 1317 O O . ASP A 1 160 ? 13.293 5.514 -23.207 1.00 83.06 160 ASP A O 1
ATOM 1321 N N . LEU A 1 161 ? 11.775 5.208 -24.830 1.00 77.69 161 LEU A N 1
ATOM 1322 C CA . LEU A 1 161 ? 11.587 3.790 -24.532 1.00 77.69 161 LEU A CA 1
ATOM 1323 C C . LEU A 1 161 ? 12.879 2.973 -24.687 1.00 77.69 161 LEU A C 1
ATOM 1325 O O . LEU A 1 161 ? 13.096 2.035 -23.923 1.00 77.69 161 LEU A O 1
ATOM 1329 N N . ASN A 1 162 ? 13.732 3.308 -25.655 1.00 78.19 162 ASN A N 1
ATOM 1330 C CA . ASN A 1 162 ? 14.967 2.562 -25.897 1.00 78.19 162 ASN A CA 1
ATOM 1331 C C . ASN A 1 162 ? 15.990 2.833 -24.795 1.00 78.19 162 ASN A C 1
ATOM 1333 O O . ASN A 1 162 ? 16.605 1.901 -24.283 1.00 78.19 162 ASN A O 1
ATOM 1337 N N . THR A 1 163 ? 16.108 4.092 -24.382 1.00 83.56 163 THR A N 1
ATOM 1338 C CA . THR A 1 163 ? 16.965 4.519 -23.276 1.00 83.56 163 THR A CA 1
ATOM 1339 C C . THR A 1 163 ? 16.499 3.896 -21.963 1.00 83.56 163 THR A C 1
ATOM 1341 O O . THR A 1 163 ? 17.321 3.412 -21.188 1.00 83.56 163 THR A O 1
ATOM 1344 N N . LEU A 1 164 ? 15.183 3.844 -21.726 1.00 82.94 164 LEU A N 1
ATOM 1345 C CA . LEU A 1 164 ? 14.619 3.141 -20.574 1.00 82.94 164 LEU A CA 1
ATOM 1346 C C . LEU A 1 164 ? 14.973 1.649 -20.617 1.00 82.94 164 LEU A C 1
ATOM 1348 O O . LEU A 1 164 ? 15.508 1.131 -19.644 1.00 82.94 164 LEU A O 1
ATOM 1352 N N . LYS A 1 165 ? 14.732 0.962 -21.741 1.00 81.06 165 LYS A N 1
ATOM 1353 C CA . LYS A 1 165 ? 15.062 -0.466 -21.891 1.00 81.06 165 LYS A CA 1
ATOM 1354 C C . LYS A 1 165 ? 16.539 -0.755 -21.629 1.00 81.06 165 LYS A C 1
ATOM 1356 O O . LYS A 1 165 ? 16.834 -1.734 -20.953 1.00 81.06 165 LYS A O 1
ATOM 1361 N N . LEU A 1 166 ? 17.441 0.094 -22.126 1.00 82.12 166 LEU A N 1
ATOM 1362 C CA . LEU A 1 166 ? 18.876 -0.045 -21.886 1.00 82.12 166 LEU A CA 1
ATOM 1363 C C . LEU A 1 166 ? 19.195 0.037 -20.387 1.00 82.12 166 LEU A C 1
ATOM 1365 O O . LEU A 1 166 ? 19.821 -0.874 -19.860 1.00 82.12 166 LEU A O 1
ATOM 1369 N N . LYS A 1 167 ? 18.679 1.053 -19.685 1.00 86.06 167 LYS A N 1
ATOM 1370 C CA . LYS A 1 167 ? 18.883 1.200 -18.233 1.00 86.06 167 LYS A CA 1
ATOM 1371 C C . LYS A 1 167 ? 18.339 0.022 -17.421 1.00 86.06 167 LYS A C 1
ATOM 1373 O O . LYS A 1 167 ? 18.949 -0.387 -16.438 1.00 86.06 167 LYS A O 1
ATOM 1378 N N . LEU A 1 168 ? 17.191 -0.530 -17.818 1.00 85.50 168 LEU A N 1
ATOM 1379 C CA . LEU A 1 168 ? 16.627 -1.715 -17.164 1.00 85.50 168 LEU A CA 1
ATOM 1380 C C . LEU A 1 168 ? 17.483 -2.967 -17.420 1.00 85.50 168 LEU A C 1
ATOM 1382 O O . LEU A 1 168 ? 17.66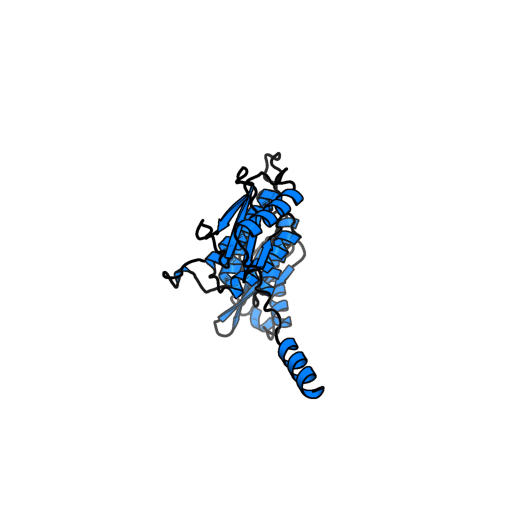0 -3.775 -16.515 1.00 85.50 168 LEU A O 1
ATOM 1386 N N . ALA A 1 169 ? 18.045 -3.119 -18.622 1.00 80.88 169 ALA A N 1
ATOM 1387 C CA . ALA A 1 169 ? 18.961 -4.215 -18.936 1.00 80.88 169 ALA A CA 1
ATOM 1388 C C . ALA A 1 169 ? 20.282 -4.112 -18.154 1.00 80.88 169 ALA A C 1
ATOM 1390 O O . ALA A 1 169 ? 20.754 -5.118 -17.630 1.00 80.88 169 ALA A O 1
ATOM 1391 N N . GLU A 1 170 ? 20.849 -2.906 -18.032 1.00 84.81 170 GLU A N 1
ATOM 1392 C CA . GLU A 1 170 ? 22.049 -2.638 -17.223 1.00 84.81 170 GLU A CA 1
ATOM 1393 C C . GLU A 1 170 ? 21.855 -3.095 -15.772 1.00 84.81 170 GLU A C 1
ATOM 1395 O O . GLU A 1 170 ? 22.688 -3.828 -15.241 1.00 84.81 170 GLU A O 1
ATOM 1400 N N . PHE A 1 171 ? 20.711 -2.767 -15.165 1.00 85.56 171 PHE A N 1
ATOM 1401 C CA . PHE A 1 171 ? 20.360 -3.236 -13.822 1.00 85.56 171 PHE A CA 1
ATOM 1402 C C . PHE A 1 171 ? 20.356 -4.769 -13.700 1.00 85.56 171 PHE A C 1
ATOM 1404 O O . PHE A 1 171 ? 20.893 -5.318 -12.737 1.00 85.56 171 PHE A O 1
ATOM 1411 N N . LEU A 1 172 ? 19.776 -5.481 -14.669 1.00 82.06 172 LEU A N 1
ATOM 1412 C CA . LEU A 1 172 ? 19.721 -6.949 -14.646 1.00 82.06 172 LEU A CA 1
ATOM 1413 C C . LEU A 1 172 ? 21.117 -7.582 -14.783 1.00 82.06 172 LEU A C 1
ATOM 1415 O O . LEU A 1 172 ? 21.401 -8.613 -14.171 1.00 82.06 172 LEU A O 1
ATOM 1419 N N . VAL A 1 173 ? 22.020 -6.950 -15.536 1.00 83.88 173 VAL A N 1
ATOM 1420 C CA . VAL A 1 173 ? 23.424 -7.383 -15.645 1.00 83.88 173 VAL A CA 1
ATOM 1421 C C . VAL A 1 173 ? 24.154 -7.179 -14.323 1.00 83.88 173 VAL A C 1
ATOM 1423 O O . VAL A 1 173 ? 24.854 -8.078 -13.857 1.00 83.88 173 VAL A O 1
ATOM 1426 N N . GLU A 1 174 ? 23.955 -6.033 -13.668 1.00 85.44 174 GLU A N 1
ATOM 1427 C CA . GLU A 1 174 ? 24.511 -5.767 -12.335 1.00 85.44 174 GLU A CA 1
ATOM 1428 C C . GLU A 1 174 ? 24.019 -6.783 -11.296 1.00 85.44 174 GLU A C 1
ATOM 1430 O O . GLU A 1 174 ? 24.785 -7.222 -10.431 1.00 85.44 174 GLU A O 1
ATOM 1435 N N . LYS A 1 175 ? 22.758 -7.211 -11.410 1.00 82.44 175 LYS A N 1
ATOM 1436 C CA . LYS A 1 175 ? 22.166 -8.281 -10.595 1.00 82.44 175 LYS A CA 1
ATOM 1437 C C . LYS A 1 175 ? 22.648 -9.683 -10.960 1.00 82.44 175 LYS A C 1
ATOM 1439 O O . LYS A 1 175 ? 22.388 -10.611 -10.198 1.00 82.44 175 LYS A O 1
ATOM 1444 N N . LYS A 1 176 ? 23.408 -9.834 -12.051 1.00 83.06 176 LYS A N 1
ATOM 1445 C CA . LYS A 1 176 ? 23.840 -11.119 -12.631 1.00 83.06 176 LYS A CA 1
ATOM 1446 C C . LYS A 1 176 ? 22.675 -12.008 -13.071 1.00 83.06 176 LYS A C 1
ATOM 1448 O O . LYS A 1 176 ? 22.836 -13.218 -13.185 1.00 83.06 176 LYS A O 1
ATOM 1453 N N . GLU A 1 177 ? 21.526 -11.397 -13.326 1.00 77.69 177 GLU A N 1
ATOM 1454 C CA . GLU A 1 177 ? 20.366 -12.028 -13.962 1.00 77.69 177 GLU A CA 1
ATOM 1455 C C . GLU A 1 177 ? 20.540 -12.045 -15.490 1.00 77.69 177 GLU A C 1
ATOM 1457 O O . GLU A 1 177 ? 19.926 -12.841 -16.194 1.00 77.69 177 GLU A O 1
ATOM 1462 N N . LEU A 1 178 ? 21.449 -11.204 -16.006 1.00 74.75 178 LEU A N 1
ATOM 1463 C CA . LEU A 1 178 ? 21.893 -11.210 -17.393 1.00 74.75 178 LEU A CA 1
ATOM 1464 C C . LEU A 1 178 ? 23.409 -11.267 -17.536 1.00 74.75 178 LEU A C 1
ATOM 1466 O O . LEU A 1 178 ? 24.145 -10.575 -16.840 1.00 74.75 178 LEU A O 1
ATOM 1470 N N . ASN A 1 179 ? 23.864 -12.057 -18.512 1.00 72.94 179 ASN A N 1
ATOM 1471 C CA . ASN A 1 179 ? 25.288 -12.247 -18.792 1.00 72.94 179 ASN A CA 1
ATOM 1472 C C . ASN A 1 179 ? 25.898 -11.152 -19.689 1.00 72.94 179 ASN A C 1
ATOM 1474 O O . ASN A 1 179 ? 27.052 -10.792 -19.483 1.00 72.94 179 ASN A O 1
ATOM 1478 N N . ASP A 1 180 ? 25.164 -10.652 -20.694 1.00 69.44 180 ASP A N 1
ATOM 1479 C CA . ASP A 1 180 ? 25.670 -9.663 -21.662 1.00 69.44 180 ASP A CA 1
ATOM 1480 C C . ASP A 1 180 ? 24.533 -8.946 -22.412 1.00 69.44 180 ASP A C 1
ATOM 1482 O O . ASP A 1 180 ? 23.796 -9.584 -23.162 1.00 69.44 180 ASP A O 1
ATOM 1486 N N . ILE A 1 181 ? 24.436 -7.619 -22.267 1.00 69.31 181 ILE A N 1
ATOM 1487 C CA . ILE A 1 181 ? 23.428 -6.746 -22.900 1.00 69.31 181 ILE A CA 1
ATOM 1488 C C . ILE A 1 181 ? 23.391 -6.913 -24.431 1.00 69.31 181 ILE A C 1
ATOM 1490 O O . ILE A 1 181 ? 22.304 -6.917 -25.023 1.00 69.31 181 ILE A O 1
ATOM 1494 N N . ASP A 1 182 ? 24.546 -7.093 -25.079 1.00 66.38 182 ASP A N 1
ATOM 1495 C CA . ASP A 1 182 ? 24.672 -7.098 -26.544 1.00 66.38 182 ASP A CA 1
ATOM 1496 C C . ASP A 1 182 ? 24.045 -8.342 -27.193 1.00 66.38 182 ASP A C 1
ATOM 1498 O O . ASP A 1 182 ? 23.598 -8.305 -28.348 1.00 66.38 182 ASP A O 1
ATOM 1502 N N . GLN A 1 183 ? 23.945 -9.452 -26.455 1.00 58.41 183 GLN A N 1
ATOM 1503 C CA . GLN A 1 183 ? 23.224 -10.637 -26.923 1.00 58.41 183 GLN A CA 1
ATOM 1504 C C . GLN A 1 183 ? 21.701 -10.457 -26.866 1.00 58.41 183 GLN A C 1
ATOM 1506 O O . GLN A 1 183 ? 20.995 -11.036 -27.698 1.00 58.41 183 GLN A O 1
ATOM 1511 N N . TYR A 1 184 ? 21.189 -9.630 -25.949 1.00 58.47 184 TYR A N 1
ATOM 1512 C CA . TYR A 1 184 ? 19.753 -9.530 -25.666 1.00 58.47 184 TYR A CA 1
ATOM 1513 C C . TYR A 1 184 ? 19.009 -8.500 -26.518 1.00 58.47 184 TYR A C 1
ATOM 1515 O O . TYR A 1 184 ? 17.823 -8.693 -26.780 1.00 58.47 184 TYR A O 1
ATOM 1523 N N . PHE A 1 185 ? 19.685 -7.486 -27.074 1.00 53.34 185 PHE A N 1
ATOM 1524 C CA . PHE A 1 185 ? 19.074 -6.567 -28.054 1.00 53.34 185 PHE A CA 1
ATOM 1525 C C . PHE A 1 185 ? 18.541 -7.269 -29.319 1.00 53.34 185 PHE A C 1
ATOM 1527 O O . PHE A 1 185 ? 17.721 -6.701 -30.040 1.00 53.34 185 PHE A O 1
ATOM 1534 N N . LYS A 1 186 ? 18.972 -8.510 -29.588 1.00 48.88 186 LYS A N 1
ATOM 1535 C CA . LYS A 1 186 ? 18.482 -9.338 -30.704 1.00 48.88 186 LYS A CA 1
ATOM 1536 C C . LYS A 1 186 ? 17.100 -9.954 -30.455 1.00 48.88 186 LYS A C 1
ATOM 1538 O O . LYS A 1 186 ? 16.450 -10.355 -31.417 1.00 48.88 186 LYS A O 1
ATOM 1543 N N . TYR A 1 187 ? 16.641 -10.000 -29.206 1.00 49.59 187 TYR A N 1
ATOM 1544 C CA . TYR A 1 187 ? 15.334 -10.524 -28.818 1.00 49.59 187 TYR A CA 1
ATOM 1545 C C . TYR A 1 187 ? 14.450 -9.347 -28.402 1.00 49.59 187 TYR A C 1
ATOM 1547 O O . TYR A 1 187 ? 14.497 -8.884 -27.265 1.00 49.59 187 TYR A O 1
ATOM 1555 N N . SER A 1 188 ? 13.631 -8.836 -29.326 1.00 49.28 188 SER A N 1
ATOM 1556 C CA . SER A 1 188 ? 12.707 -7.712 -29.079 1.00 49.28 188 SER A CA 1
ATOM 1557 C C . SER A 1 188 ? 11.778 -7.910 -27.873 1.00 49.28 188 SER A C 1
ATOM 1559 O O . SER A 1 188 ? 11.251 -6.927 -27.340 1.00 49.28 188 SER A O 1
ATOM 1561 N N . ASP A 1 189 ? 11.624 -9.165 -27.450 1.00 51.97 189 ASP A N 1
ATOM 1562 C CA . ASP A 1 189 ? 10.661 -9.650 -26.464 1.00 51.97 189 ASP A CA 1
ATOM 1563 C C . ASP A 1 189 ? 11.304 -9.935 -25.093 1.00 51.97 189 ASP A C 1
ATOM 1565 O O . ASP A 1 189 ? 10.608 -10.308 -24.156 1.00 51.97 189 ASP A O 1
ATOM 1569 N N . PHE A 1 190 ? 12.622 -9.738 -24.954 1.00 51.84 190 PHE A N 1
ATOM 1570 C CA . PHE A 1 190 ? 13.376 -10.084 -23.744 1.00 51.84 190 PHE A CA 1
ATOM 1571 C C . PHE A 1 190 ? 12.983 -9.253 -22.505 1.00 51.84 190 PHE A C 1
ATOM 1573 O O . PHE A 1 190 ? 13.034 -9.747 -21.384 1.00 51.84 190 PHE A O 1
ATOM 1580 N N . LEU A 1 191 ? 12.553 -8.004 -22.710 1.00 57.84 191 LEU A N 1
ATOM 1581 C CA . LEU A 1 191 ? 12.048 -7.122 -21.657 1.00 57.84 191 LEU A CA 1
ATOM 1582 C C . LEU A 1 191 ? 10.575 -6.815 -21.907 1.00 57.84 191 LEU A C 1
ATOM 1584 O O . LEU A 1 191 ? 10.231 -5.924 -22.698 1.00 57.84 191 LEU A O 1
ATOM 1588 N N . LEU A 1 192 ? 9.703 -7.527 -21.196 1.00 60.50 192 LEU A N 1
ATOM 1589 C CA . LEU A 1 192 ? 8.276 -7.229 -21.163 1.00 60.50 192 LEU A CA 1
ATOM 1590 C C . LEU A 1 192 ? 8.039 -6.084 -20.188 1.00 60.50 192 LEU A C 1
ATOM 1592 O O . LEU A 1 192 ? 7.746 -6.311 -19.019 1.00 60.50 192 LEU A O 1
ATOM 1596 N N . VAL A 1 193 ? 8.165 -4.844 -20.664 1.00 59.3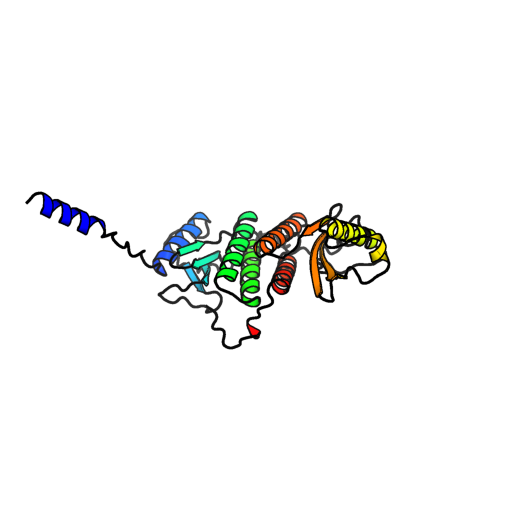1 193 VAL A N 1
ATOM 1597 C CA . VAL A 1 193 ? 7.748 -3.673 -19.883 1.00 59.31 193 VAL A CA 1
ATOM 1598 C C . VAL A 1 193 ? 6.217 -3.612 -19.892 1.00 59.31 193 VAL A C 1
ATOM 1600 O O . VAL A 1 193 ? 5.605 -3.006 -20.777 1.00 59.31 193 VAL A O 1
ATOM 1603 N N . SER A 1 194 ? 5.597 -4.310 -18.941 1.00 55.41 194 SER A N 1
ATOM 1604 C CA . SER A 1 194 ? 4.166 -4.229 -18.671 1.00 55.41 194 SER A CA 1
ATOM 1605 C C . SER A 1 194 ? 3.873 -2.965 -17.871 1.00 55.41 194 SER A C 1
ATOM 1607 O O . SER A 1 194 ? 4.544 -2.626 -16.899 1.00 55.41 194 SER A O 1
ATOM 1609 N N . LYS A 1 195 ? 2.869 -2.215 -18.298 1.00 54.09 195 LYS A N 1
ATOM 1610 C CA . LYS A 1 195 ? 2.600 -0.897 -17.735 1.00 54.09 195 LYS A CA 1
ATOM 1611 C C . LYS A 1 195 ? 1.667 -0.996 -16.537 1.00 54.09 195 LYS A C 1
ATOM 1613 O O . LYS A 1 195 ? 0.507 -1.370 -16.705 1.00 54.09 195 LYS A O 1
ATOM 1618 N N . MET A 1 196 ? 2.143 -0.580 -15.365 1.00 52.69 196 MET A N 1
ATOM 1619 C CA . MET A 1 196 ? 1.302 -0.245 -14.209 1.00 52.69 196 MET A CA 1
ATOM 1620 C C . MET A 1 196 ? 1.140 1.272 -14.122 1.00 52.69 196 MET A C 1
ATOM 1622 O O . MET A 1 196 ? 1.541 1.946 -13.177 1.00 52.69 196 MET A O 1
ATOM 1626 N N . ASP A 1 197 ? 0.567 1.826 -15.178 1.00 50.56 197 ASP A N 1
ATOM 1627 C CA . ASP A 1 197 ? 0.556 3.260 -15.409 1.00 50.56 197 ASP A CA 1
ATOM 1628 C C . ASP A 1 197 ? -0.349 4.014 -14.415 1.00 50.56 197 ASP A C 1
ATOM 1630 O O . ASP A 1 197 ? -1.543 3.710 -14.289 1.00 50.56 197 ASP A O 1
ATOM 1634 N N . ILE A 1 198 ? 0.185 5.080 -13.795 1.00 48.66 198 ILE A N 1
ATOM 1635 C CA . ILE A 1 198 ? -0.612 6.163 -13.179 1.00 48.66 198 ILE A CA 1
ATOM 1636 C C . ILE A 1 198 ? -1.322 6.985 -14.280 1.00 48.66 198 ILE A C 1
ATOM 1638 O O . ILE A 1 198 ? -2.434 7.459 -14.042 1.00 48.66 198 ILE A O 1
ATOM 1642 N N . TYR A 1 199 ? -0.772 7.042 -15.506 1.00 44.59 199 TYR A N 1
ATOM 1643 C CA . TYR A 1 199 ? -1.365 7.674 -16.698 1.00 44.59 199 TYR A CA 1
ATOM 1644 C C . TYR A 1 199 ? -1.122 6.876 -17.989 1.00 44.59 199 TYR A C 1
ATOM 1646 O O . TYR A 1 199 ? -0.061 6.306 -18.191 1.00 44.59 199 TYR A O 1
ATOM 1654 N N . TYR A 1 200 ? -2.141 6.830 -18.853 1.00 39.53 200 TYR A N 1
ATOM 1655 C CA . TYR A 1 200 ? -2.169 6.020 -20.070 1.00 39.53 200 TYR A CA 1
ATOM 1656 C C . TYR A 1 200 ? -1.157 6.476 -21.137 1.00 39.53 200 TYR A C 1
ATOM 1658 O O . TYR A 1 200 ? -1.406 7.464 -21.828 1.00 39.53 200 TYR A O 1
ATOM 1666 N N . GLY A 1 201 ? -0.162 5.633 -21.433 1.00 43.34 201 GLY A N 1
ATOM 1667 C CA . GLY A 1 201 ? 0.424 5.566 -22.776 1.00 43.34 201 GLY A CA 1
ATOM 1668 C C . GLY A 1 201 ? 1.949 5.510 -22.828 1.00 43.34 201 GLY A C 1
ATOM 1669 O O . GLY A 1 201 ? 2.653 6.399 -22.375 1.00 43.34 201 GLY A O 1
ATOM 1670 N N . VAL A 1 202 ? 2.470 4.504 -23.537 1.00 47.88 202 VAL A N 1
ATOM 1671 C CA . VAL A 1 202 ? 3.857 4.512 -24.037 1.00 47.88 202 VAL A CA 1
ATOM 1672 C C . VAL A 1 202 ? 3.711 4.633 -25.529 1.00 47.88 202 VAL A C 1
ATOM 1674 O O . VAL A 1 202 ? 3.203 3.718 -26.181 1.00 47.88 202 VAL A O 1
ATOM 1677 N N . ASP A 1 203 ? 4.101 5.790 -26.027 1.00 54.50 203 ASP A N 1
ATOM 1678 C CA . ASP A 1 203 ? 4.305 6.034 -27.439 1.00 54.50 203 ASP A CA 1
ATOM 1679 C C . ASP A 1 203 ? 5.786 5.758 -27.719 1.00 54.50 203 ASP A C 1
ATOM 1681 O O . ASP A 1 203 ? 6.656 6.338 -27.071 1.00 54.50 203 ASP A O 1
ATOM 1685 N N . LYS A 1 204 ? 6.066 4.818 -28.629 1.00 51.06 204 LYS A N 1
ATOM 1686 C CA . LYS A 1 204 ? 7.424 4.321 -28.907 1.00 51.06 204 LYS A CA 1
ATOM 1687 C C . LYS A 1 204 ? 8.350 5.410 -29.459 1.00 51.06 204 LYS A C 1
ATOM 1689 O O . LYS A 1 204 ? 9.563 5.261 -29.361 1.00 51.06 204 LYS A O 1
ATOM 1694 N N . GLU A 1 205 ? 7.788 6.480 -30.020 1.00 53.53 205 GLU A N 1
ATOM 1695 C CA . GLU A 1 205 ? 8.528 7.592 -30.630 1.00 53.53 205 GLU A CA 1
ATOM 1696 C C . GLU A 1 205 ? 8.596 8.832 -29.728 1.00 53.53 205 GLU A C 1
ATOM 1698 O O . GLU A 1 205 ? 9.176 9.853 -30.103 1.00 53.53 205 GLU A O 1
ATOM 1703 N N . LYS A 1 206 ? 8.005 8.774 -28.528 1.00 67.00 206 LYS A N 1
ATOM 1704 C CA . LYS A 1 206 ? 7.982 9.891 -27.581 1.00 67.00 206 LYS A CA 1
ATOM 1705 C C . LYS A 1 206 ? 8.631 9.502 -26.262 1.00 67.00 206 LYS A C 1
ATOM 1707 O O . LYS A 1 206 ? 8.756 8.335 -25.904 1.00 67.00 206 LYS A O 1
ATOM 1712 N N . LYS A 1 207 ? 9.005 10.537 -25.515 1.00 78.25 207 LYS A N 1
ATOM 1713 C CA . LYS A 1 207 ? 9.405 10.427 -24.113 1.00 78.25 207 LYS A CA 1
ATOM 1714 C C . LYS A 1 207 ? 8.377 9.605 -23.329 1.00 78.25 207 LYS A C 1
ATOM 1716 O O . LYS A 1 207 ? 7.170 9.866 -23.448 1.00 78.25 207 LYS A O 1
ATOM 1721 N N . VAL A 1 208 ? 8.852 8.636 -22.546 1.00 80.75 208 VAL A N 1
ATOM 1722 C CA . VAL A 1 208 ? 7.994 7.818 -21.679 1.00 80.75 208 VAL A CA 1
ATOM 1723 C C . VAL A 1 208 ? 7.423 8.684 -20.563 1.00 80.75 208 VAL A C 1
ATOM 1725 O O . VAL A 1 208 ? 8.014 9.697 -20.179 1.00 80.75 208 VAL A O 1
ATOM 1728 N N . GLU A 1 209 ? 6.247 8.324 -20.072 1.00 81.44 209 GLU A N 1
ATOM 1729 C CA . GLU A 1 209 ? 5.559 9.078 -19.024 1.00 81.44 209 GLU A CA 1
ATOM 1730 C C . GLU A 1 209 ? 6.187 8.793 -17.662 1.00 81.44 209 GLU A C 1
ATOM 1732 O O . GLU A 1 209 ? 6.688 7.693 -17.425 1.00 81.44 209 GLU A O 1
ATOM 1737 N N . CYS A 1 210 ? 6.181 9.775 -16.763 1.00 81.25 210 CYS A N 1
ATOM 1738 C CA . CYS A 1 210 ? 6.531 9.504 -15.375 1.00 81.25 210 CYS A CA 1
ATOM 1739 C C . CYS A 1 210 ? 5.489 8.540 -14.794 1.00 81.25 210 CYS A C 1
ATOM 1741 O O . CYS A 1 210 ? 4.285 8.727 -14.986 1.00 81.25 210 CYS A O 1
ATOM 1743 N N . GLY A 1 211 ? 5.935 7.497 -14.105 1.00 80.75 211 GLY A N 1
ATOM 1744 C CA . GLY A 1 211 ? 5.043 6.432 -13.674 1.00 80.75 211 GLY A CA 1
ATOM 1745 C C . GLY A 1 211 ? 5.763 5.235 -13.083 1.00 80.75 211 GLY A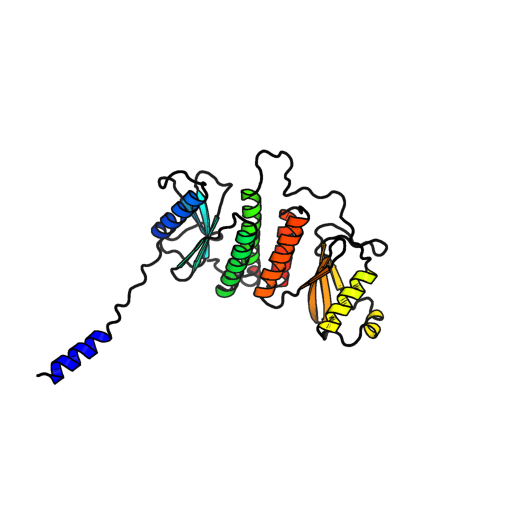 C 1
ATOM 1746 O O . GLY A 1 211 ? 6.983 5.227 -12.932 1.00 80.75 211 GLY A O 1
ATOM 1747 N N . ILE A 1 212 ? 4.974 4.220 -12.748 1.00 81.19 212 ILE A N 1
ATOM 1748 C CA . ILE A 1 212 ? 5.460 2.944 -12.236 1.00 81.19 212 ILE A CA 1
ATOM 1749 C C . ILE A 1 212 ? 5.324 1.924 -13.359 1.00 81.19 212 ILE A C 1
ATOM 1751 O O . ILE A 1 212 ? 4.265 1.763 -13.960 1.00 81.19 212 ILE A O 1
ATOM 1755 N N . TYR A 1 213 ? 6.412 1.239 -13.654 1.00 81.00 213 TYR A N 1
ATOM 1756 C CA . TYR A 1 213 ? 6.498 0.271 -14.730 1.00 81.00 213 TYR A CA 1
ATOM 1757 C C . TYR A 1 213 ? 6.862 -1.075 -14.138 1.00 81.00 213 TYR A C 1
ATOM 1759 O O . TYR A 1 213 ? 7.739 -1.163 -13.282 1.00 81.00 213 TYR A O 1
ATOM 1767 N N . THR A 1 214 ? 6.211 -2.125 -14.610 1.00 79.81 214 THR A N 1
ATOM 1768 C CA . THR A 1 214 ? 6.644 -3.493 -14.361 1.00 79.81 214 THR A CA 1
ATOM 1769 C C . THR A 1 214 ? 7.489 -3.921 -15.544 1.00 79.81 214 THR A C 1
ATOM 1771 O O . THR A 1 214 ? 7.161 -3.635 -16.693 1.00 79.81 214 THR A O 1
ATOM 1774 N N . PHE A 1 215 ? 8.583 -4.613 -15.294 1.00 78.56 215 PHE A N 1
ATOM 1775 C CA . PHE A 1 215 ? 9.337 -5.259 -16.350 1.00 78.56 215 PHE A CA 1
ATOM 1776 C C . PHE A 1 215 ? 9.709 -6.662 -15.918 1.00 78.56 215 PHE A C 1
ATOM 1778 O O . PHE A 1 215 ? 9.927 -6.913 -14.740 1.00 78.56 215 PHE A O 1
ATOM 1785 N N . ALA A 1 216 ? 9.741 -7.584 -16.867 1.00 75.06 216 ALA A N 1
ATOM 1786 C CA . ALA A 1 216 ? 10.189 -8.937 -16.607 1.00 75.06 216 ALA A CA 1
ATOM 1787 C C . ALA A 1 216 ? 11.230 -9.350 -17.631 1.00 75.06 216 ALA A C 1
ATOM 1789 O O . ALA A 1 216 ? 11.156 -8.927 -18.791 1.00 75.06 216 ALA A O 1
ATOM 1790 N N . TYR A 1 217 ? 12.153 -10.192 -17.181 1.00 72.88 217 TYR A N 1
ATOM 1791 C CA . TYR A 1 217 ? 12.965 -11.019 -18.057 1.00 72.88 217 TYR A CA 1
ATOM 1792 C C . TYR A 1 217 ? 12.485 -12.469 -17.955 1.00 72.88 217 TYR A C 1
ATOM 1794 O O . TYR A 1 217 ? 12.021 -12.904 -16.900 1.00 72.88 217 TYR A O 1
ATOM 1802 N N . LEU A 1 218 ? 12.531 -13.186 -19.077 1.00 69.56 218 LEU A N 1
ATOM 1803 C CA . LEU A 1 218 ? 12.140 -14.591 -19.144 1.00 69.56 218 LEU A CA 1
ATOM 1804 C C . LEU A 1 218 ? 13.377 -15.462 -18.940 1.00 69.56 218 LEU A C 1
ATOM 1806 O O . LEU A 1 218 ? 14.296 -15.434 -19.761 1.00 69.56 218 LEU A O 1
ATOM 1810 N N . GLU A 1 219 ? 13.379 -16.255 -17.874 1.00 66.56 219 GLU A N 1
ATOM 1811 C CA . GLU A 1 219 ? 14.381 -17.289 -17.622 1.00 66.56 219 GLU A CA 1
ATOM 1812 C C . GLU A 1 219 ? 13.679 -18.645 -17.623 1.00 66.56 219 GLU A C 1
ATOM 1814 O O . GLU A 1 219 ? 12.813 -18.893 -16.794 1.00 66.56 219 GLU A O 1
ATOM 1819 N N . ASN A 1 220 ? 14.017 -19.523 -18.575 1.00 67.50 220 ASN A N 1
ATOM 1820 C CA . ASN A 1 220 ? 13.375 -20.840 -18.718 1.00 67.50 220 ASN A CA 1
ATOM 1821 C C . ASN A 1 220 ? 11.830 -20.780 -18.773 1.00 67.50 220 ASN A C 1
ATOM 1823 O O . ASN A 1 220 ? 11.158 -21.591 -18.14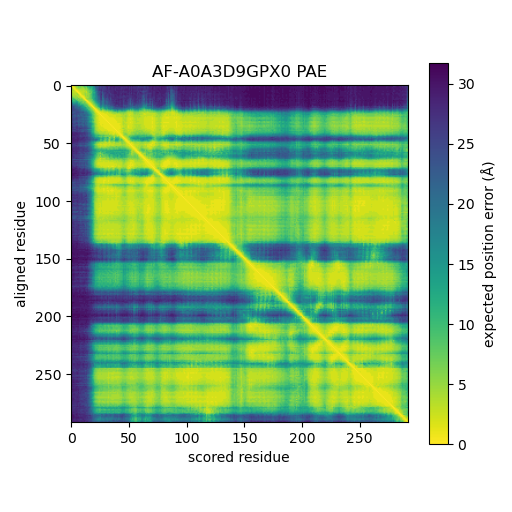4 1.00 67.50 220 ASN A O 1
ATOM 1827 N N . ASP A 1 221 ? 11.283 -19.812 -19.514 1.00 66.94 221 ASP A N 1
ATOM 1828 C CA . ASP A 1 221 ? 9.840 -19.543 -19.654 1.00 66.94 221 ASP A CA 1
ATOM 1829 C C . ASP A 1 221 ? 9.120 -19.053 -18.378 1.00 66.94 221 ASP A C 1
ATOM 1831 O O . ASP A 1 221 ? 7.909 -18.817 -18.412 1.00 66.94 221 ASP A O 1
ATOM 1835 N N . GLU A 1 222 ? 9.843 -18.800 -17.282 1.00 68.19 222 GLU A N 1
ATOM 1836 C CA . GLU A 1 222 ? 9.298 -18.166 -16.080 1.00 68.19 222 GLU A CA 1
ATOM 1837 C C . GLU A 1 222 ? 9.650 -16.664 -16.043 1.00 68.19 222 GLU A C 1
ATOM 1839 O O . GLU A 1 222 ? 10.822 -16.288 -16.158 1.00 68.19 222 GLU A O 1
ATOM 1844 N N . PRO A 1 223 ? 8.655 -15.764 -15.912 1.00 72.19 223 PRO A N 1
ATOM 1845 C CA . PRO A 1 223 ? 8.908 -14.334 -15.813 1.00 72.19 223 PRO A CA 1
ATOM 1846 C C . PRO A 1 223 ? 9.388 -13.961 -14.409 1.00 72.19 223 PRO A C 1
ATOM 1848 O O . PRO A 1 223 ? 8.661 -14.128 -13.428 1.00 72.19 223 PRO A O 1
ATOM 1851 N N . ASN A 1 224 ? 10.573 -13.361 -14.319 1.00 76.38 224 ASN A N 1
ATOM 1852 C CA . ASN A 1 224 ? 11.029 -12.721 -13.091 1.00 76.38 224 ASN A CA 1
ATOM 1853 C C . ASN A 1 224 ? 10.684 -11.224 -13.133 1.00 76.38 224 ASN A C 1
ATOM 1855 O O . ASN A 1 224 ? 11.205 -10.472 -13.961 1.00 76.38 224 ASN A O 1
ATOM 1859 N N . PHE A 1 225 ? 9.742 -10.814 -12.279 1.00 79.56 225 PHE A N 1
ATOM 1860 C CA . PHE A 1 225 ? 9.152 -9.477 -12.290 1.00 79.56 225 PHE A CA 1
ATOM 1861 C C . PHE A 1 225 ? 9.910 -8.484 -11.408 1.00 79.56 225 PHE A C 1
ATOM 1863 O O . PHE A 1 225 ? 10.042 -8.647 -10.193 1.00 79.56 225 PHE A O 1
ATOM 1870 N N . HIS A 1 226 ? 10.251 -7.362 -12.025 1.00 84.00 2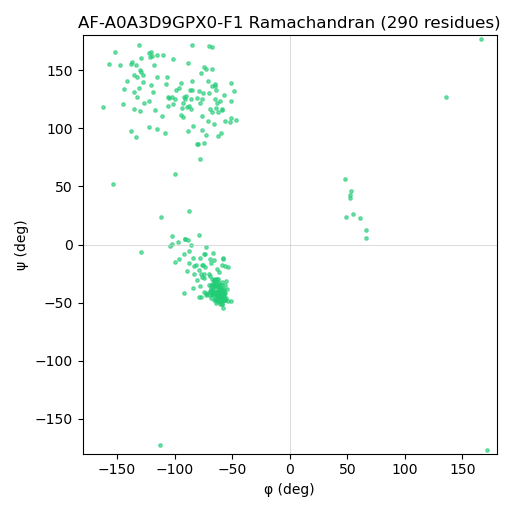26 HIS A N 1
ATOM 1871 C CA . HIS A 1 226 ? 10.845 -6.184 -11.418 1.00 84.00 226 HIS A CA 1
ATOM 1872 C C . HIS A 1 226 ? 9.973 -4.955 -11.656 1.00 84.00 226 HIS A C 1
ATOM 1874 O O . HIS A 1 226 ? 9.086 -4.937 -12.515 1.00 84.00 226 HIS A O 1
ATOM 1880 N N . TYR A 1 227 ? 10.236 -3.902 -10.892 1.00 85.56 227 TYR A N 1
ATOM 1881 C CA . TYR A 1 227 ? 9.457 -2.674 -10.921 1.00 85.56 227 TYR A CA 1
ATOM 1882 C C . TYR A 1 227 ? 10.381 -1.469 -10.997 1.00 85.56 227 TYR A C 1
ATOM 1884 O O . TYR A 1 227 ? 11.456 -1.455 -10.402 1.00 85.56 227 TYR A O 1
ATOM 1892 N N . ALA A 1 228 ? 9.958 -0.448 -11.729 1.00 87.25 228 ALA A N 1
ATOM 1893 C CA . ALA A 1 228 ? 10.695 0.789 -11.898 1.00 87.25 228 ALA A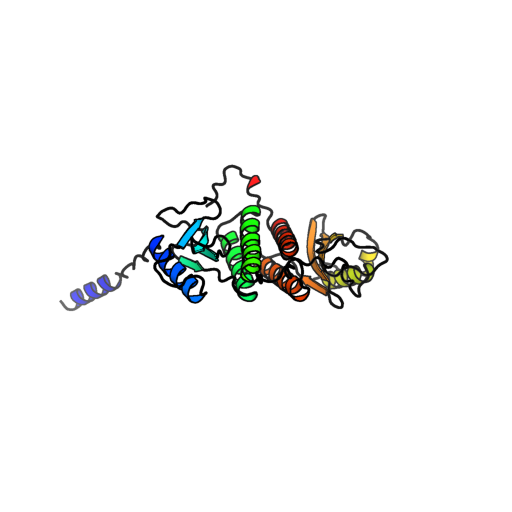 CA 1
ATOM 1894 C C . ALA A 1 228 ? 9.769 1.987 -11.696 1.00 87.25 228 ALA A C 1
ATOM 1896 O O . ALA A 1 228 ? 8.739 2.099 -12.358 1.00 87.25 228 ALA A O 1
ATOM 1897 N N . ILE A 1 229 ? 10.150 2.907 -10.816 1.00 88.62 229 ILE A N 1
ATOM 1898 C CA . ILE A 1 229 ? 9.602 4.262 -10.797 1.00 88.62 229 ILE A CA 1
ATOM 1899 C C . ILE A 1 229 ? 10.425 5.076 -11.783 1.00 88.62 229 ILE A C 1
ATOM 1901 O O . ILE A 1 229 ? 11.626 5.259 -11.598 1.00 88.62 229 ILE A O 1
ATOM 1905 N N . VAL A 1 230 ? 9.778 5.557 -12.836 1.00 87.31 230 VAL A N 1
ATOM 1906 C CA . VAL A 1 230 ? 10.367 6.473 -13.809 1.00 87.31 230 VAL A CA 1
ATOM 1907 C C . VAL A 1 230 ? 9.870 7.871 -13.482 1.00 87.31 230 VAL A C 1
ATOM 1909 O O . VAL A 1 230 ? 8.664 8.123 -13.494 1.00 87.31 230 VAL A O 1
ATOM 1912 N N . ASN A 1 231 ? 10.794 8.783 -13.205 1.00 86.25 231 ASN A N 1
ATOM 1913 C CA . ASN A 1 231 ? 10.503 10.195 -12.999 1.00 86.25 231 ASN A CA 1
ATOM 1914 C C . ASN A 1 231 ? 11.092 11.060 -14.129 1.00 86.25 231 ASN A C 1
ATOM 1916 O O . ASN A 1 231 ? 11.575 10.540 -15.136 1.00 86.25 231 ASN A O 1
ATOM 1920 N N . GLU A 1 232 ? 11.026 12.385 -13.986 1.00 87.06 232 GLU A N 1
ATOM 1921 C CA . GLU A 1 232 ? 11.468 13.361 -14.978 1.00 87.06 232 GLU A CA 1
ATOM 1922 C C . GLU A 1 232 ? 12.921 13.106 -15.409 1.00 87.06 232 GLU A C 1
ATOM 1924 O O . GLU A 1 232 ? 13.198 12.997 -16.601 1.00 87.06 232 GLU A O 1
ATOM 1929 N N . ASP A 1 233 ? 13.843 12.921 -14.471 1.00 87.19 233 ASP A N 1
ATOM 1930 C CA . ASP A 1 233 ? 15.279 12.773 -14.734 1.00 87.19 233 ASP A CA 1
ATOM 1931 C C . ASP A 1 233 ? 15.928 11.550 -14.070 1.00 87.19 233 ASP A C 1
ATOM 1933 O O . ASP A 1 233 ? 17.069 11.212 -14.387 1.00 87.19 233 ASP A O 1
ATOM 1937 N N . TRP A 1 234 ? 15.206 10.807 -13.232 1.00 90.31 234 TRP A N 1
ATOM 1938 C CA . TRP A 1 234 ? 15.729 9.623 -12.545 1.00 90.31 234 TRP A CA 1
ATOM 1939 C C . TRP A 1 234 ? 14.833 8.393 -12.696 1.00 90.31 234 TRP A C 1
ATOM 1941 O O . TRP A 1 234 ? 13.655 8.488 -13.041 1.00 90.31 234 TRP A O 1
ATOM 1951 N N . ILE A 1 235 ? 15.428 7.222 -12.456 1.00 89.50 235 ILE A N 1
ATOM 1952 C CA . ILE A 1 235 ? 14.746 5.926 -12.417 1.00 89.50 235 ILE A CA 1
ATOM 1953 C C . ILE A 1 235 ? 15.169 5.219 -11.137 1.00 89.50 235 ILE A C 1
ATOM 1955 O O . ILE A 1 235 ? 16.356 5.187 -10.815 1.00 89.50 235 ILE A O 1
ATOM 1959 N N . GLU A 1 236 ? 14.206 4.643 -10.432 1.00 90.19 236 GLU A N 1
ATOM 1960 C CA . GLU A 1 236 ? 14.450 3.815 -9.259 1.00 90.19 236 GLU A CA 1
ATOM 1961 C C . GLU A 1 236 ? 13.855 2.427 -9.466 1.00 90.19 236 GLU A C 1
ATOM 1963 O O . GLU A 1 236 ? 12.660 2.292 -9.721 1.00 90.19 236 GLU A O 1
ATOM 1968 N N . ILE A 1 237 ? 14.694 1.398 -9.353 1.00 88.06 237 ILE A N 1
ATOM 1969 C CA . ILE A 1 237 ? 14.324 0.005 -9.614 1.00 88.06 237 ILE A CA 1
ATOM 1970 C C . ILE A 1 237 ? 14.234 -0.761 -8.292 1.00 88.06 237 ILE A C 1
ATOM 1972 O O . ILE A 1 237 ? 15.076 -0.592 -7.407 1.00 88.06 237 ILE A O 1
ATOM 1976 N N . PHE A 1 238 ? 13.218 -1.610 -8.149 1.00 85.88 238 PHE A N 1
ATOM 1977 C CA . PHE A 1 238 ? 13.011 -2.463 -6.981 1.00 85.88 238 PHE A CA 1
ATOM 1978 C C . PHE A 1 238 ? 12.356 -3.800 -7.363 1.00 85.88 238 PHE A C 1
ATOM 1980 O O . PHE A 1 238 ? 11.639 -3.897 -8.358 1.00 85.88 238 PHE A O 1
ATOM 1987 N N . SER A 1 239 ? 12.589 -4.833 -6.551 1.00 81.25 239 SER A N 1
ATOM 1988 C CA . SER A 1 239 ? 11.945 -6.147 -6.674 1.00 81.25 239 SER A CA 1
ATOM 1989 C C . SER A 1 239 ? 10.962 -6.373 -5.525 1.00 81.25 239 SER A C 1
ATOM 1991 O O . SER A 1 239 ? 11.023 -5.684 -4.508 1.00 81.25 239 SER A O 1
ATOM 1993 N N . LEU A 1 240 ? 10.056 -7.345 -5.666 1.00 78.69 240 LEU A N 1
ATOM 1994 C CA . LEU A 1 240 ? 9.082 -7.718 -4.626 1.00 78.69 240 LEU A CA 1
ATOM 1995 C C . LEU A 1 240 ? 9.348 -9.113 -4.043 1.00 78.69 240 LEU A C 1
ATOM 1997 O O . LEU A 1 240 ? 8.439 -9.761 -3.536 1.00 78.69 240 LEU A O 1
ATOM 2001 N N . GLU A 1 241 ? 10.572 -9.631 -4.116 1.00 71.19 241 GLU A N 1
ATOM 2002 C CA . GLU A 1 241 ? 10.879 -11.024 -3.739 1.00 71.19 241 GLU A CA 1
ATOM 2003 C C . GLU A 1 241 ? 10.521 -11.383 -2.285 1.00 71.19 241 GLU A C 1
ATOM 2005 O O . GLU A 1 241 ? 10.065 -12.496 -2.015 1.00 71.19 241 GLU A O 1
ATOM 2010 N N . SER A 1 242 ? 10.610 -10.438 -1.348 1.00 65.38 242 SER A N 1
ATOM 2011 C CA . SER A 1 242 ? 10.229 -10.635 0.056 1.00 65.38 242 SER A CA 1
ATOM 2012 C C . SER A 1 242 ? 9.037 -9.753 0.469 1.00 65.38 242 SER A C 1
ATOM 2014 O O . SER A 1 242 ? 8.696 -8.776 -0.193 1.00 65.38 242 SER A O 1
ATOM 2016 N N . SER A 1 243 ? 8.387 -10.082 1.591 1.00 61.69 243 SER A N 1
ATOM 2017 C CA . SER A 1 243 ? 7.348 -9.220 2.187 1.00 61.69 243 SER A CA 1
ATOM 2018 C C . SER A 1 243 ? 7.904 -7.875 2.672 1.00 61.69 243 SER A C 1
ATOM 2020 O O . SER A 1 243 ? 7.192 -6.877 2.674 1.00 61.69 243 SER A O 1
ATOM 2022 N N . GLU A 1 244 ? 9.176 -7.847 3.071 1.00 75.75 244 GLU A N 1
ATOM 2023 C CA . GLU A 1 244 ? 9.890 -6.613 3.411 1.00 75.75 244 GLU A CA 1
ATOM 2024 C C . GLU A 1 244 ? 10.093 -5.755 2.156 1.00 75.75 244 GLU A C 1
ATOM 2026 O O . GLU A 1 244 ? 9.787 -4.564 2.161 1.00 75.75 244 GLU A O 1
ATOM 2031 N N . ASN A 1 245 ? 10.457 -6.389 1.037 1.00 81.94 245 ASN A N 1
ATOM 2032 C CA . ASN A 1 245 ? 10.585 -5.725 -0.258 1.00 81.94 245 ASN A CA 1
ATOM 2033 C C . ASN A 1 245 ? 9.237 -5.174 -0.755 1.00 81.94 245 ASN A C 1
ATOM 2035 O O . ASN A 1 245 ? 9.209 -4.107 -1.363 1.00 81.94 245 ASN A O 1
ATOM 2039 N N . LEU A 1 246 ? 8.116 -5.847 -0.453 1.00 87.81 246 LEU A N 1
ATOM 2040 C CA . LEU A 1 246 ? 6.775 -5.333 -0.755 1.00 87.81 246 LEU A CA 1
ATOM 2041 C C . LEU A 1 246 ? 6.457 -4.049 0.016 1.00 87.81 246 LEU A C 1
ATOM 2043 O O . LEU A 1 246 ? 6.014 -3.079 -0.595 1.00 87.81 246 LEU A O 1
ATOM 2047 N N . SER A 1 247 ? 6.716 -4.017 1.326 1.00 90.50 247 SER A N 1
ATOM 2048 C CA . SER A 1 247 ? 6.532 -2.800 2.131 1.00 90.50 247 SER A CA 1
ATOM 2049 C C . SER A 1 247 ? 7.391 -1.647 1.602 1.00 90.50 247 SER A C 1
ATOM 2051 O O . SER A 1 247 ? 6.896 -0.545 1.368 1.00 90.50 247 SER A O 1
ATOM 2053 N N . ILE A 1 248 ? 8.669 -1.919 1.316 1.00 90.12 248 ILE A N 1
ATOM 2054 C CA . ILE A 1 248 ? 9.601 -0.937 0.748 1.00 90.12 248 ILE A CA 1
ATOM 2055 C C . ILE A 1 248 ? 9.095 -0.414 -0.604 1.00 90.12 248 ILE A C 1
ATOM 2057 O O . ILE A 1 248 ? 9.088 0.797 -0.823 1.00 90.12 248 ILE A O 1
ATOM 2061 N N . GLY A 1 249 ? 8.647 -1.300 -1.497 1.00 90.31 249 GLY A N 1
ATOM 2062 C CA . GLY A 1 249 ? 8.088 -0.927 -2.796 1.00 90.31 249 GLY A CA 1
ATOM 2063 C C . GLY A 1 249 ? 6.847 -0.044 -2.664 1.00 90.31 249 GLY A C 1
ATOM 2064 O O . GLY A 1 249 ? 6.767 1.006 -3.299 1.00 90.31 249 GLY A O 1
ATOM 2065 N N . ILE A 1 250 ? 5.914 -0.406 -1.778 1.00 92.44 250 ILE A N 1
ATOM 2066 C CA . ILE A 1 250 ? 4.722 0.406 -1.488 1.00 92.44 250 ILE A CA 1
ATOM 2067 C C . ILE A 1 250 ? 5.118 1.786 -0.952 1.00 92.44 250 ILE A C 1
ATOM 2069 O O . ILE A 1 250 ? 4.576 2.793 -1.405 1.00 92.44 250 ILE A O 1
ATOM 2073 N N . ASN A 1 251 ? 6.095 1.860 -0.048 1.00 92.81 251 ASN A N 1
ATOM 2074 C CA . ASN A 1 251 ? 6.567 3.127 0.508 1.00 92.81 251 ASN A CA 1
ATOM 2075 C C . ASN A 1 251 ? 7.155 4.045 -0.571 1.00 92.81 251 ASN A C 1
ATOM 2077 O O . ASN A 1 251 ? 6.801 5.223 -0.608 1.00 92.81 251 ASN A O 1
ATOM 2081 N N . LYS A 1 252 ? 7.964 3.507 -1.495 1.00 91.19 252 LYS A N 1
ATOM 2082 C CA . LYS A 1 252 ? 8.492 4.271 -2.643 1.00 91.19 252 LYS A CA 1
ATOM 2083 C C . LYS A 1 252 ? 7.372 4.819 -3.529 1.00 91.19 252 LYS A C 1
ATOM 2085 O O . LYS A 1 252 ? 7.450 5.948 -4.004 1.00 91.19 252 LYS A O 1
ATOM 2090 N N . ILE A 1 253 ? 6.310 4.043 -3.730 1.00 89.50 253 ILE A N 1
ATOM 2091 C CA . ILE A 1 253 ? 5.146 4.448 -4.530 1.00 89.50 253 ILE A CA 1
ATOM 2092 C C . ILE A 1 253 ? 4.340 5.541 -3.839 1.00 89.50 253 ILE A C 1
ATOM 2094 O O . ILE A 1 253 ? 3.911 6.486 -4.499 1.00 89.50 253 ILE A O 1
ATOM 2098 N N . LEU A 1 254 ? 4.149 5.435 -2.523 1.00 89.94 254 LEU A N 1
ATOM 2099 C CA . LEU A 1 254 ? 3.498 6.474 -1.730 1.00 89.94 254 LEU A CA 1
ATOM 2100 C C . LEU A 1 254 ? 4.296 7.781 -1.780 1.00 89.94 254 LEU A C 1
ATOM 2102 O O . LEU A 1 254 ? 3.708 8.824 -2.053 1.00 89.94 254 LEU A O 1
ATOM 2106 N N . ASP A 1 255 ? 5.621 7.715 -1.617 1.00 89.62 255 ASP A N 1
ATOM 2107 C CA . ASP A 1 255 ? 6.512 8.876 -1.732 1.00 89.62 255 ASP A CA 1
ATOM 2108 C C . ASP A 1 255 ? 6.448 9.509 -3.119 1.00 89.62 255 ASP A C 1
ATOM 2110 O O . ASP A 1 255 ? 6.302 10.725 -3.265 1.00 89.62 255 ASP A O 1
ATOM 2114 N N . PHE A 1 256 ? 6.521 8.684 -4.161 1.00 86.12 256 PHE A N 1
ATOM 2115 C CA . PHE A 1 256 ? 6.400 9.143 -5.534 1.00 86.12 256 PHE A CA 1
ATOM 2116 C C . PHE A 1 256 ? 5.046 9.820 -5.777 1.00 86.12 256 PHE A C 1
ATOM 2118 O O . PHE A 1 256 ? 5.003 10.920 -6.327 1.00 86.12 256 PHE A O 1
ATOM 2125 N N . ALA A 1 257 ? 3.949 9.217 -5.319 1.00 83.50 257 ALA A N 1
ATOM 2126 C CA . ALA A 1 257 ? 2.613 9.777 -5.469 1.00 83.50 257 ALA A CA 1
ATOM 2127 C C . ALA A 1 257 ? 2.421 11.092 -4.706 1.00 83.50 257 ALA A C 1
ATOM 2129 O O . ALA A 1 257 ? 1.829 12.023 -5.252 1.00 83.50 257 ALA A O 1
ATOM 2130 N N . GLU A 1 258 ? 2.924 11.194 -3.476 1.00 81.88 258 GLU A N 1
ATOM 2131 C CA . GLU A 1 258 ? 2.838 12.409 -2.661 1.00 81.88 258 GLU A CA 1
ATOM 2132 C C . GLU A 1 258 ? 3.632 13.557 -3.302 1.00 81.88 258 GLU A C 1
ATOM 2134 O O . GLU A 1 258 ? 3.088 14.643 -3.516 1.00 81.88 258 GLU A O 1
ATOM 2139 N N . ASN A 1 259 ? 4.870 13.293 -3.732 1.00 82.25 259 ASN A N 1
ATOM 2140 C CA . ASN A 1 259 ? 5.739 14.288 -4.370 1.00 82.25 259 ASN A CA 1
ATOM 2141 C C . ASN A 1 259 ? 5.181 14.831 -5.696 1.00 82.25 259 ASN A C 1
ATOM 2143 O O . ASN A 1 259 ? 5.426 15.988 -6.044 1.00 82.25 259 ASN A O 1
ATOM 2147 N N . HIS A 1 260 ? 4.406 14.025 -6.422 1.00 77.06 260 HIS A N 1
ATOM 2148 C CA . HIS A 1 260 ? 3.808 14.413 -7.704 1.00 77.06 260 HIS A CA 1
ATOM 2149 C C . HIS A 1 260 ? 2.323 14.777 -7.596 1.00 77.06 260 HIS A C 1
ATOM 2151 O O . HIS A 1 260 ? 1.688 15.038 -8.615 1.00 77.06 260 HIS A O 1
ATOM 2157 N N . ASN A 1 261 ? 1.773 14.857 -6.378 1.00 75.69 261 ASN A N 1
ATOM 2158 C CA . ASN A 1 261 ? 0.356 15.132 -6.111 1.00 75.69 261 ASN A CA 1
ATOM 2159 C C . ASN A 1 261 ? -0.596 14.201 -6.886 1.00 75.69 261 ASN A C 1
ATOM 2161 O O . ASN A 1 261 ? -1.626 14.630 -7.409 1.00 75.69 261 ASN A O 1
ATOM 2165 N N . TYR A 1 262 ? -0.251 12.919 -6.990 1.00 76.12 262 TYR A N 1
ATOM 2166 C CA . TYR A 1 262 ? -1.072 11.949 -7.703 1.00 76.12 262 TYR A CA 1
ATOM 2167 C C . TYR A 1 262 ? -2.347 11.583 -6.954 1.00 76.12 262 TYR A C 1
ATOM 2169 O O . TYR A 1 262 ? -2.409 11.587 -5.723 1.00 76.12 262 TYR A O 1
ATOM 2177 N N . CYS A 1 263 ? -3.383 11.233 -7.727 1.00 77.19 263 CYS A N 1
ATOM 2178 C CA . CYS A 1 263 ? -4.659 10.837 -7.154 1.00 77.19 263 CYS A CA 1
ATOM 2179 C C . CYS A 1 263 ? -4.495 9.568 -6.316 1.00 77.19 263 CYS A C 1
ATOM 2181 O O . CYS A 1 263 ? -4.142 8.504 -6.828 1.00 77.19 263 CYS A O 1
ATOM 2183 N N . HIS A 1 264 ? -4.855 9.666 -5.041 1.00 79.62 264 HIS A N 1
ATOM 2184 C CA . HIS A 1 264 ? -4.741 8.560 -4.099 1.00 79.62 264 HIS A CA 1
ATOM 2185 C C . HIS A 1 264 ? -5.482 7.293 -4.525 1.00 79.62 264 HIS A C 1
ATOM 2187 O O . HIS A 1 264 ? -5.014 6.193 -4.255 1.00 79.62 264 HIS A O 1
ATOM 2193 N N . SER A 1 265 ? -6.637 7.426 -5.188 1.00 78.25 265 SER A N 1
ATOM 2194 C CA . SER A 1 265 ? -7.393 6.270 -5.675 1.00 78.25 265 SER A CA 1
ATOM 2195 C C . SER A 1 265 ? -6.592 5.493 -6.718 1.00 78.25 265 SER A C 1
ATOM 2197 O O . SER A 1 265 ? -6.638 4.268 -6.739 1.00 78.25 265 SER A O 1
ATOM 2199 N N . LYS A 1 266 ? -5.811 6.194 -7.549 1.00 78.69 266 LYS A N 1
ATOM 2200 C CA . LYS A 1 266 ? -4.937 5.573 -8.543 1.00 78.69 266 LYS A CA 1
ATOM 2201 C C . LYS A 1 266 ? -3.700 4.953 -7.893 1.00 78.69 266 LYS A C 1
ATOM 2203 O O . LYS A 1 266 ? -3.339 3.834 -8.239 1.00 78.69 266 LYS A O 1
ATOM 2208 N N . THR A 1 267 ? -3.107 5.637 -6.914 1.00 84.00 267 THR A N 1
ATOM 2209 C CA . THR A 1 267 ? -2.020 5.089 -6.087 1.00 84.00 267 THR A CA 1
ATOM 2210 C C . THR A 1 267 ? -2.452 3.796 -5.393 1.00 84.00 267 THR A C 1
ATOM 2212 O O . THR A 1 267 ? -1.742 2.797 -5.459 1.00 84.00 267 THR A O 1
ATOM 2215 N N . GLY A 1 268 ? -3.651 3.785 -4.800 1.00 86.94 268 GLY A N 1
ATOM 2216 C CA . GLY A 1 268 ? -4.253 2.606 -4.178 1.00 86.94 268 GLY A CA 1
ATOM 2217 C C . GLY A 1 268 ? -4.424 1.447 -5.160 1.00 86.94 268 GLY A C 1
ATOM 2218 O O . GLY A 1 268 ? -3.971 0.351 -4.865 1.00 86.94 268 GLY A O 1
ATOM 2219 N N . GLN A 1 269 ? -4.968 1.697 -6.357 1.00 83.94 269 GLN A N 1
ATOM 2220 C CA . GLN A 1 269 ? -5.114 0.665 -7.397 1.00 83.94 269 GLN A CA 1
ATOM 2221 C C . GLN A 1 269 ? -3.782 0.024 -7.805 1.00 83.94 269 GLN A C 1
ATOM 2223 O O . GLN A 1 269 ? -3.724 -1.177 -8.048 1.00 83.94 269 GLN A O 1
ATOM 2228 N N . ILE A 1 270 ? -2.703 0.805 -7.894 1.00 83.62 270 ILE A N 1
ATOM 2229 C CA . ILE A 1 270 ? -1.382 0.260 -8.236 1.00 83.62 270 ILE A CA 1
ATOM 2230 C C . ILE A 1 270 ? -0.842 -0.590 -7.093 1.00 83.62 270 ILE A C 1
ATOM 2232 O O . ILE A 1 270 ? -0.345 -1.686 -7.325 1.00 83.62 270 ILE A O 1
ATOM 2236 N N . ILE A 1 271 ? -0.985 -0.122 -5.854 1.00 90.19 271 ILE A N 1
ATOM 2237 C CA . ILE A 1 271 ? -0.593 -0.894 -4.672 1.00 90.19 271 ILE A CA 1
ATOM 2238 C C . ILE A 1 271 ? -1.391 -2.205 -4.589 1.00 90.19 271 ILE A C 1
ATOM 2240 O O . ILE A 1 271 ? -0.798 -3.255 -4.355 1.00 90.19 271 ILE A O 1
ATOM 2244 N N . GLU A 1 272 ? -2.699 -2.182 -4.856 1.00 88.69 272 GLU A N 1
ATOM 2245 C CA . GLU A 1 272 ? -3.530 -3.390 -4.948 1.00 88.69 272 GLU A CA 1
ATOM 2246 C C . GLU A 1 272 ? -2.989 -4.366 -5.997 1.00 88.69 272 GLU A C 1
ATOM 2248 O O . GLU A 1 272 ? -2.815 -5.549 -5.700 1.00 88.69 272 GLU A O 1
ATOM 2253 N N . GLN A 1 273 ? -2.672 -3.883 -7.201 1.00 84.31 273 GLN A N 1
ATOM 2254 C CA . GLN A 1 273 ? -2.103 -4.714 -8.266 1.00 84.31 273 GLN A CA 1
ATOM 2255 C C . GLN A 1 273 ? -0.757 -5.326 -7.865 1.00 84.31 273 GLN A C 1
ATOM 2257 O O . GLN A 1 273 ? -0.531 -6.506 -8.124 1.00 84.31 273 GLN A O 1
ATOM 2262 N N . LEU A 1 274 ? 0.108 -4.572 -7.183 1.00 86.50 274 LEU A N 1
ATOM 2263 C CA . LEU A 1 274 ? 1.399 -5.070 -6.694 1.00 86.50 274 LEU A CA 1
ATOM 2264 C C . LEU A 1 274 ? 1.239 -6.170 -5.648 1.00 86.50 274 LEU A C 1
ATOM 2266 O O . LEU A 1 274 ? 1.926 -7.188 -5.711 1.00 86.50 274 LEU A O 1
ATOM 2270 N N . ILE A 1 275 ? 0.307 -5.994 -4.711 1.00 88.75 275 ILE A N 1
ATOM 2271 C CA . ILE A 1 275 ? -0.045 -7.028 -3.731 1.00 88.75 275 ILE A CA 1
ATOM 2272 C C . ILE A 1 275 ? -0.576 -8.270 -4.460 1.00 88.75 275 ILE A C 1
ATOM 2274 O O . ILE A 1 275 ? -0.168 -9.381 -4.132 1.00 88.75 275 ILE A O 1
ATOM 2278 N N . GLY A 1 276 ? -1.420 -8.080 -5.479 1.00 84.62 276 GLY A N 1
ATOM 2279 C CA . GLY A 1 276 ? -1.992 -9.160 -6.287 1.00 84.62 276 GLY A CA 1
ATOM 2280 C C . GLY A 1 276 ? -0.968 -9.940 -7.107 1.00 84.62 276 GLY A C 1
ATOM 2281 O O . GLY A 1 276 ? -1.109 -11.143 -7.283 1.00 84.62 276 GLY A O 1
ATOM 2282 N N . MET A 1 277 ? 0.094 -9.284 -7.574 1.00 80.19 277 MET A N 1
ATOM 2283 C CA . MET A 1 277 ? 1.211 -9.966 -8.232 1.00 80.19 277 MET A CA 1
ATOM 2284 C C . MET A 1 277 ? 2.123 -10.689 -7.242 1.00 80.19 277 MET A C 1
ATOM 2286 O O . MET A 1 277 ? 2.761 -11.675 -7.603 1.00 80.19 277 MET A O 1
ATOM 2290 N N . LYS A 1 278 ? 2.209 -10.204 -5.999 1.00 81.94 278 LYS A N 1
ATOM 2291 C CA . LYS A 1 278 ? 3.059 -10.812 -4.976 1.00 81.94 278 LYS A CA 1
ATOM 2292 C C . LYS A 1 278 ? 2.432 -12.056 -4.350 1.00 81.94 278 LYS A C 1
ATOM 2294 O O . LYS A 1 278 ? 3.131 -13.044 -4.120 1.00 81.94 278 LYS A O 1
ATOM 2299 N N . TYR A 1 279 ? 1.153 -11.984 -4.008 1.00 82.50 279 TYR A N 1
ATOM 2300 C CA . TYR A 1 279 ? 0.439 -13.060 -3.337 1.00 82.50 279 TYR A CA 1
ATOM 2301 C C . TYR A 1 279 ? -0.491 -13.749 -4.332 1.00 82.50 279 TYR A C 1
ATOM 2303 O O . TYR A 1 279 ? -1.396 -13.128 -4.882 1.00 82.50 279 TYR A O 1
ATOM 2311 N N . LEU A 1 280 ? -0.262 -15.043 -4.547 1.00 78.94 280 LEU A N 1
ATOM 2312 C CA . LEU A 1 280 ? -1.056 -15.862 -5.467 1.00 78.94 280 LEU A CA 1
ATOM 2313 C C . LEU A 1 280 ? -2.171 -16.644 -4.757 1.00 78.94 280 LEU A C 1
ATOM 2315 O O . LEU A 1 280 ? -3.038 -17.192 -5.422 1.00 78.94 280 LEU A O 1
ATOM 2319 N N . GLU A 1 281 ? -2.149 -16.703 -3.422 1.00 83.56 281 GLU A N 1
ATOM 2320 C CA . GLU A 1 281 ? -3.151 -17.417 -2.626 1.00 83.56 281 GLU A CA 1
ATOM 2321 C C . GLU A 1 281 ? -4.454 -16.610 -2.570 1.00 83.56 281 GLU A C 1
ATOM 2323 O O . GLU A 1 281 ? -4.587 -15.673 -1.774 1.00 83.56 281 GLU A O 1
ATOM 2328 N N . SER A 1 282 ? -5.420 -16.975 -3.415 1.00 83.25 282 SER A N 1
ATOM 2329 C CA . SER A 1 282 ? -6.725 -16.322 -3.445 1.00 83.25 282 SER A CA 1
ATOM 2330 C C . SER A 1 282 ? -7.674 -16.930 -2.415 1.00 83.25 282 SER A C 1
ATOM 2332 O O . SER A 1 282 ? -7.773 -18.148 -2.252 1.00 83.25 282 SER A O 1
ATOM 2334 N N . CYS A 1 283 ? -8.462 -16.081 -1.757 1.00 80.12 283 CYS A N 1
ATOM 2335 C CA . CYS A 1 283 ? -9.600 -16.529 -0.957 1.00 80.12 283 CYS A CA 1
ATOM 2336 C C . CYS A 1 283 ? -10.646 -17.271 -1.803 1.00 80.12 283 CYS A C 1
ATOM 2338 O O . CYS A 1 283 ? -11.419 -18.064 -1.266 1.00 80.12 283 CYS A O 1
ATOM 2340 N N . PHE A 1 284 ? -10.692 -17.028 -3.116 1.00 75.38 284 PHE A N 1
ATOM 2341 C CA . PHE A 1 284 ? -11.624 -17.696 -4.021 1.00 75.38 284 PHE A CA 1
ATOM 2342 C C . PHE A 1 284 ? -11.227 -19.144 -4.330 1.00 75.38 284 PHE A C 1
ATOM 2344 O O . PHE A 1 284 ? -12.093 -19.928 -4.719 1.00 75.38 284 PHE A O 1
ATOM 2351 N N . ASP A 1 285 ? -9.970 -19.525 -4.086 1.00 74.75 285 ASP A N 1
ATOM 2352 C CA . ASP A 1 285 ? -9.492 -20.897 -4.293 1.00 74.75 285 ASP A CA 1
ATOM 2353 C C . ASP A 1 285 ? -10.012 -21.862 -3.214 1.00 74.75 285 ASP A C 1
ATOM 2355 O O . ASP A 1 285 ? -10.050 -23.077 -3.421 1.00 74.75 285 ASP A O 1
ATOM 2359 N N . ASN A 1 286 ? -10.462 -21.339 -2.065 1.00 65.94 286 ASN A N 1
ATOM 2360 C CA . ASN A 1 286 ? -11.089 -22.120 -1.004 1.00 65.94 286 ASN A CA 1
ATOM 2361 C C . ASN A 1 286 ? -12.377 -21.448 -0.484 1.00 65.94 286 ASN A C 1
ATOM 2363 O O . ASN A 1 286 ? -12.335 -20.682 0.482 1.00 65.94 286 ASN A O 1
ATOM 2367 N N . PRO A 1 287 ? -13.554 -21.787 -1.044 1.00 54.12 287 PRO A N 1
ATOM 2368 C CA . PRO A 1 287 ? -14.827 -21.174 -0.660 1.00 54.12 287 PRO A CA 1
ATOM 2369 C C . PRO A 1 287 ? -15.276 -21.490 0.779 1.00 54.12 287 PRO A C 1
ATOM 2371 O O . PRO A 1 287 ? -16.255 -20.910 1.245 1.00 54.12 287 PRO A O 1
ATOM 2374 N N . ALA A 1 288 ? -14.586 -22.391 1.491 1.00 52.44 288 ALA A N 1
ATOM 2375 C CA . ALA A 1 288 ? -14.837 -22.697 2.900 1.00 52.44 288 ALA A CA 1
ATOM 2376 C C . ALA A 1 288 ? -13.999 -21.844 3.875 1.00 52.44 288 ALA A C 1
ATOM 2378 O O . ALA A 1 288 ? -14.038 -22.092 5.081 1.00 52.44 288 ALA A O 1
ATOM 2379 N N . PHE A 1 289 ? -13.227 -20.865 3.388 1.00 54.66 289 PHE A N 1
ATOM 2380 C CA . PHE A 1 289 ? -12.441 -19.980 4.245 1.00 54.66 289 PHE A CA 1
ATOM 2381 C C . PHE A 1 289 ? -13.363 -19.099 5.103 1.00 54.66 289 PHE A C 1
ATOM 2383 O O . PHE A 1 289 ? -13.940 -18.115 4.637 1.00 54.66 289 PHE A O 1
ATOM 2390 N N . GLU A 1 290 ? -13.504 -19.441 6.385 1.00 56.09 290 GLU A N 1
ATOM 2391 C CA . GLU A 1 290 ? -14.103 -18.531 7.356 1.00 56.09 290 GLU A CA 1
ATOM 2392 C C . GLU A 1 290 ? -13.125 -17.383 7.619 1.00 56.09 290 GLU A C 1
ATOM 2394 O O . GLU A 1 290 ? -12.117 -17.547 8.307 1.00 56.09 290 GLU A O 1
ATOM 2399 N N . LEU A 1 291 ? -13.440 -16.203 7.077 1.00 53.25 291 LEU A N 1
ATOM 2400 C CA . LEU A 1 291 ? -12.744 -14.960 7.411 1.00 53.25 291 LEU A CA 1
ATOM 2401 C C . LEU A 1 291 ? -12.703 -14.795 8.943 1.00 53.25 291 LEU A C 1
ATOM 2403 O O . LEU A 1 291 ? -13.715 -15.090 9.582 1.00 53.25 291 LEU A O 1
ATOM 2407 N N . PRO A 1 292 ? -11.590 -14.349 9.552 1.00 47.88 292 PRO A N 1
ATOM 2408 C CA . PRO A 1 292 ? -11.507 -14.065 10.986 1.00 47.88 292 PRO A CA 1
ATOM 2409 C C . PRO A 1 292 ? -12.596 -13.125 11.506 1.00 47.88 292 PRO A C 1
ATOM 2411 O O . PRO A 1 292 ? -12.993 -12.169 10.799 1.00 47.88 292 PRO A O 1
#

Sequence (292 aa):
MRNVLLLIILLTSNFSFCQETEKLTVESLKLELVEFLMEKNQIRSNNKRVSLRGIHKNRVDENLKNGIYVFNNGSTHNLSFFVIVDNNSFNILDISTSQGLKDSIETTLKFAKSQKYCTEITQDYISRLIGVYYRINKNPRRRNDKNCEFELKPRKSTYDLNTLKLKLAEFLVEKKELNDIDQYFKYSDFLLVSKMDIYYGVDKEKKVECGIYTFAYLENDEPNFHYAIVNEDWIEIFSLESSENLSIGINKILDFAENHNYCHSKTGQIIEQLIGMKYLESCFDNPAFELP

Nearest PDB structures (foldseek):
  7pua-assembly1_CL  TM=3.060E-01  e=9.133E+00  Trypanosoma brucei brucei

Mean predicted aligned error: 11.45 Å

Solvent-accessible surface area (backbone atoms only — not comparable to full-atom values): 16845 Å² total; per-residue (Å²): 114,75,70,59,56,54,52,53,57,64,62,56,69,70,62,66,75,76,72,73,72,74,76,57,37,56,66,62,51,49,52,57,53,44,53,52,34,41,77,71,66,74,42,94,58,83,90,59,64,71,42,70,30,28,72,79,63,69,46,70,58,76,65,66,63,62,44,57,29,40,33,28,52,65,90,40,92,78,54,63,43,40,33,41,32,51,91,74,44,73,48,76,39,56,38,86,44,75,66,32,38,47,55,36,47,41,53,48,53,54,48,34,59,75,70,66,56,30,31,63,60,49,37,54,53,52,43,47,52,53,59,39,32,56,50,70,70,47,66,89,84,49,91,64,54,70,59,52,44,73,68,92,63,76,56,56,19,76,39,36,53,67,60,47,51,49,56,55,49,53,52,35,38,76,70,66,78,37,93,56,72,83,70,46,74,77,43,88,72,48,63,48,70,46,77,55,57,82,55,96,66,80,50,82,90,38,54,28,48,41,32,40,35,32,34,26,42,70,56,95,87,43,73,51,67,34,36,30,44,36,39,53,88,52,73,48,76,50,54,54,91,43,76,66,34,41,41,53,50,48,45,53,49,52,52,53,32,61,78,67,43,42,27,49,72,58,54,40,52,51,50,39,51,52,47,51,73,67,38,83,54,49,57,80,81,42,86,82,69,76,75,100

pLDDT: mean 76.24, std 15.05, range [39.53, 95.81]

Secondary structure (DSSP, 8-state):
-HHHHHHHHHHHTT-------PPPBHHHHHHHHHHHHHHTTS-SSTTSPEEEEETTTS---SBPPSEEEEEEETT-TT-EEEEEEETTEEEEE-TTSHHHHHHHHHHHHHHHHHTT--HHHHHHHHHHHHHHHHHHT--TT-SS-GGG---SSPPBPS--HHHHHHHHHHHHHHTTS-S-HHHHTT-TTS-EEEEE-SS----TTSPPBSEEEEEEEEETTEEEEEEEEE-SS-EEEEE-SSHHHHHHHHHHHHHHHHHTT--HHHHHHHHHHHHHHH----GGG-TT----

Foldseek 3Di:
DVVVVVVVVVVVVPPPPPPPPPADWPVNVQQVVLVVCVVVVQDVDPPFDKDKAFPPVRDADRRGDFGKIWIHRPVDPLAIWIWGDDDRDIDTQPLQDLVSLLVSLLVLLVSCVVVVPALVVNLVVNLVSLVNSLSSVFDPPDPDGLLADDPPDFAFAPDAPVNVVVVVVVVCVVVVVDDDPVVCVVPPPQKDFADLALDDDRDNPGGDTQGKIWIFGADPNDTQIKIWGGDRYDIDIFHPQDSVSLSVVLSVLSVVCVVVSRNSVSSSVSNSVSSCVNGVGHPVVPVPDDDD